Protein AF-A0A7J0GPC9-F1 (afdb_monomer)

Organism: NCBI:txid165716

InterPro domains:
  IPR029063 S-adenosyl-L-methionine-dependent methyltransferase superfamily [G3DSA:3.40.50.150] (156-214)
  IPR029063 S-adenosyl-L-methionine-dependent methyltransferase superfamily [SSF53335] (124-211)
  IPR052663 Release factor glutamine methyltransferase, cyanobacteria-type [PTHR47441] (25-215)

Solvent-accessible surface area (backbone atoms only — not comparable to full-atom values): 13791 Å² total; per-residue (Å²): 140,89,85,87,81,86,82,87,76,93,72,86,83,74,85,82,81,81,80,85,80,92,82,78,88,78,86,72,85,70,76,76,76,75,87,65,76,82,71,78,28,40,66,75,40,67,59,81,31,77,45,45,48,63,58,52,50,53,50,50,51,50,52,52,51,56,51,56,70,52,56,60,60,37,39,78,70,73,68,40,61,49,55,70,53,47,55,50,52,51,51,50,53,50,47,33,31,30,73,70,48,65,64,60,71,61,47,81,77,52,98,64,95,56,96,76,46,72,46,46,17,29,52,50,73,70,54,53,54,52,43,49,41,40,36,65,78,61,62,40,60,62,39,53,60,45,15,35,44,80,52,92,97,42,80,37,67,35,42,93,95,38,58,79,82,53,81,77,62,53,55,57,42,52,54,52,44,51,40,42,72,52,96,38,51,68,61,36,80,50,92,84,83,64,88,81,45,65,53,34,59,61,54,53,50,42,45,64,68,49,33,97,79,47,84,78,84,73,87,129

Radius of gyration: 25.46 Å; Cα contacts (8 Å, |Δi|>4): 204; chains: 1; bounding box: 81×65×57 Å

Nearest PDB structures (foldseek):
  1nv8-assembly2_B  TM=7.577E-01  e=5.941E-04  Thermotoga maritima
  1vq1-assembly1_A  TM=7.534E-01  e=8.371E-04  Thermotoga maritima MSB8
  1vq1-assembly2_B  TM=7.421E-01  e=1.179E-03  Thermotoga maritima MSB8
  1nv9-assembly1_A  TM=6.958E-01  e=5.839E-03  Thermotoga maritima
  3tou-assembly1_B  TM=3.124E-01  e=8.756E+00  Ralstonia solanacearum

Secondary structure (DSSP, 8-state):
-----PPPPP-PPPP--------------------PPPPPPGGGS---EEEEHHHHHHHHHHHHHHHHHTTTHHHHHHS---HHHHHHHHHHHHHHHBS--HHHHHHTT-----TT-EEEESS-HHHHHHHHHHHHTS---HHHHHTEEEETTEEEE--TTSPPP-GGGHHHHHHHHHHHHTT-GGGGGS----TT-TTSHHHHHHHHHH-TT-------

Foldseek 3Di:
DDDDDDDDDDDDDDDDDDDDDDDDDDPPPPPPPDPDDQDDFLLPFDLPDKDAPVVVVVLLVVLLVLLVVCACVQCVPPNGDHSVVSNVLSVVLVVSQFPDCVVVVVPVPDDDDRGGDMTGTSDDSVLSVVLSCCVRVVVDDSCQSRQWDDEDPDIFGAHPPFDRDDNVCLVVLVVLLCCCPPPNVVVLQDADDDDSCRSVRCVVSNDVSSDDNHDPDDDD

pLDDT: mean 79.13, std 23.99, range [25.55, 98.06]

Structure (mmCIF, N/CA/C/O backbone):
data_AF-A0A7J0GPC9-F1
#
_entry.id   AF-A0A7J0GPC9-F1
#
loop_
_atom_site.group_PDB
_atom_site.id
_atom_site.type_symbol
_atom_site.label_atom_id
_atom_site.label_alt_id
_atom_site.label_comp_id
_atom_site.label_asym_id
_atom_site.label_entity_id
_atom_site.label_seq_id
_atom_site.pdbx_PDB_ins_code
_atom_site.Cartn_x
_atom_site.Cartn_y
_atom_site.Cartn_z
_atom_site.occupancy
_atom_site.B_iso_or_equiv
_atom_site.auth_seq_id
_atom_site.auth_comp_id
_atom_site.auth_asym_id
_atom_site.auth_atom_id
_atom_site.pdbx_PDB_model_num
ATOM 1 N N . MET A 1 1 ? 54.916 3.510 -32.066 1.00 35.09 1 MET A N 1
ATOM 2 C CA . MET A 1 1 ? 54.815 2.167 -31.456 1.00 35.09 1 MET A CA 1
ATOM 3 C C . MET A 1 1 ? 53.336 1.809 -31.402 1.00 35.09 1 MET A C 1
ATOM 5 O O . MET A 1 1 ? 52.603 2.404 -30.628 1.00 35.09 1 MET A O 1
ATOM 9 N N . ARG A 1 2 ? 52.880 0.980 -32.348 1.00 26.73 2 ARG A N 1
ATOM 10 C CA . ARG A 1 2 ? 51.503 0.473 -32.449 1.00 26.73 2 ARG A CA 1
ATOM 11 C C . ARG A 1 2 ? 51.415 -0.806 -31.620 1.00 26.73 2 ARG A C 1
ATOM 13 O O . ARG A 1 2 ? 52.245 -1.683 -31.830 1.00 26.73 2 ARG A O 1
ATOM 20 N N . LEU A 1 3 ? 50.409 -0.933 -30.764 1.00 29.17 3 LEU A N 1
ATOM 21 C CA . LEU A 1 3 ? 49.995 -2.221 -30.211 1.00 29.17 3 LEU A CA 1
ATOM 22 C C . LEU A 1 3 ? 48.493 -2.358 -30.450 1.00 29.17 3 LEU A C 1
ATOM 24 O O . LEU A 1 3 ? 47.692 -1.616 -29.890 1.00 29.17 3 LEU A O 1
ATOM 28 N N . GLY A 1 4 ? 48.152 -3.241 -31.388 1.00 25.55 4 GLY A N 1
ATOM 29 C CA . GLY A 1 4 ? 46.787 -3.641 -31.691 1.00 25.55 4 GLY A CA 1
ATOM 30 C C . GLY A 1 4 ? 46.363 -4.800 -30.797 1.00 25.55 4 GLY A C 1
ATOM 31 O O . GLY A 1 4 ? 47.158 -5.700 -30.534 1.00 25.55 4 GLY A O 1
ATOM 32 N N . PHE A 1 5 ? 45.103 -4.781 -30.375 1.00 27.50 5 PHE A N 1
ATOM 33 C CA . PHE A 1 5 ? 44.428 -5.919 -29.758 1.00 27.50 5 PHE A CA 1
ATOM 34 C C . PHE A 1 5 ? 43.341 -6.452 -30.710 1.00 27.50 5 PHE A C 1
ATOM 36 O O . PHE A 1 5 ? 42.746 -5.664 -31.452 1.00 27.50 5 PHE A O 1
ATOM 43 N N . PRO A 1 6 ? 43.118 -7.779 -30.754 1.00 29.97 6 PRO A N 1
ATOM 44 C CA . PRO A 1 6 ? 42.284 -8.426 -31.762 1.00 29.97 6 PRO A CA 1
ATOM 45 C C . PRO A 1 6 ? 40.785 -8.306 -31.452 1.00 29.97 6 PRO A C 1
ATOM 47 O O . PRO A 1 6 ? 40.370 -8.262 -30.296 1.00 29.97 6 PRO A O 1
ATOM 50 N N . ARG A 1 7 ? 39.966 -8.299 -32.512 1.00 31.12 7 ARG A N 1
ATOM 51 C CA . ARG A 1 7 ? 38.501 -8.435 -32.448 1.00 31.12 7 ARG A CA 1
ATOM 52 C C . ARG A 1 7 ? 38.121 -9.893 -32.135 1.00 31.12 7 ARG A C 1
ATOM 54 O O . ARG A 1 7 ? 38.736 -10.781 -32.726 1.00 31.12 7 ARG A O 1
ATOM 61 N N . PRO A 1 8 ? 37.098 -10.170 -31.311 1.00 30.92 8 PRO A N 1
ATOM 62 C CA . PRO A 1 8 ? 36.577 -11.523 -31.171 1.00 30.92 8 PRO A CA 1
ATOM 63 C C . PRO A 1 8 ? 35.672 -11.885 -32.359 1.00 30.92 8 PRO A C 1
ATOM 65 O O . PRO A 1 8 ? 34.838 -11.091 -32.797 1.00 30.92 8 PRO A O 1
ATOM 68 N N . SER A 1 9 ? 35.864 -13.090 -32.897 1.00 30.81 9 SER A N 1
ATOM 69 C CA . SER A 1 9 ? 35.038 -13.692 -33.945 1.00 30.81 9 SER A CA 1
ATOM 70 C C . SER A 1 9 ? 33.791 -14.352 -33.356 1.00 30.81 9 SER A C 1
ATOM 72 O O . SER A 1 9 ? 33.875 -15.046 -32.343 1.00 30.81 9 SER A O 1
ATOM 74 N N . LEU A 1 10 ? 32.659 -14.190 -34.043 1.00 33.62 10 LEU A N 1
ATOM 75 C CA . LEU A 1 10 ? 31.421 -14.935 -33.814 1.00 33.62 10 LEU A CA 1
ATOM 76 C C . LEU A 1 10 ? 31.702 -16.441 -33.896 1.00 33.62 10 LEU A C 1
ATOM 78 O O . LEU A 1 10 ? 32.159 -16.928 -34.929 1.00 33.62 10 LEU A O 1
ATOM 82 N N . SER A 1 11 ? 31.431 -17.167 -32.812 1.00 30.75 11 SER A N 1
ATOM 83 C CA . SER A 1 11 ? 31.401 -18.628 -32.815 1.00 30.75 11 SER A CA 1
ATOM 84 C C . SER A 1 11 ? 29.974 -19.104 -32.572 1.00 30.75 11 SER A C 1
ATOM 86 O O . SER A 1 11 ? 29.266 -18.629 -31.686 1.00 30.75 11 SER A O 1
ATOM 88 N N . THR A 1 12 ? 29.553 -20.002 -33.451 1.00 31.47 12 THR A N 1
ATOM 89 C CA . THR A 1 12 ? 28.267 -20.686 -33.494 1.00 31.47 12 THR A CA 1
ATOM 90 C C . THR A 1 12 ? 28.023 -21.453 -32.194 1.00 31.47 12 THR A C 1
ATOM 92 O O . THR A 1 12 ? 28.816 -22.317 -31.826 1.00 31.47 12 THR A O 1
ATOM 95 N N . PHE A 1 13 ? 26.916 -21.160 -31.509 1.00 31.48 13 PHE A N 1
ATOM 96 C CA . PHE A 1 13 ? 26.438 -21.963 -30.384 1.00 31.48 13 PHE A CA 1
ATOM 97 C C . PHE A 1 13 ? 25.989 -23.344 -30.886 1.00 31.48 13 PHE A C 1
ATOM 99 O O . PHE A 1 13 ? 25.040 -23.451 -31.663 1.00 31.48 13 PHE A O 1
ATOM 106 N N . SER A 1 14 ? 26.654 -24.404 -30.425 1.00 29.11 14 SER A N 1
ATOM 107 C CA . SER A 1 14 ? 26.132 -25.773 -30.501 1.00 29.11 14 SER A CA 1
ATOM 108 C C . SER A 1 14 ? 25.120 -26.002 -29.369 1.00 29.11 14 SER A C 1
ATOM 110 O O . SER A 1 14 ? 25.388 -25.590 -28.238 1.00 29.11 14 SER A O 1
ATOM 112 N N . PRO A 1 15 ? 23.984 -26.680 -29.611 1.00 30.38 15 PRO A N 1
ATOM 113 C CA . PRO A 1 15 ? 23.023 -26.975 -28.558 1.00 30.38 15 PRO A CA 1
ATOM 114 C C . PRO A 1 15 ? 23.571 -28.064 -27.626 1.00 30.38 15 PRO A C 1
ATOM 116 O O . PRO A 1 15 ? 23.941 -29.155 -28.063 1.00 30.38 15 PRO A O 1
ATOM 119 N N . ILE A 1 16 ? 23.617 -27.768 -26.326 1.00 34.56 16 ILE A N 1
ATOM 120 C CA . ILE A 1 16 ? 23.928 -28.747 -25.280 1.00 34.56 16 ILE A CA 1
ATOM 121 C C . ILE A 1 16 ? 22.699 -29.645 -25.099 1.00 34.56 16 ILE A C 1
ATOM 123 O O . ILE A 1 16 ? 21.651 -29.212 -24.623 1.00 34.56 16 ILE A O 1
ATOM 127 N N . LEU A 1 17 ? 22.838 -30.907 -25.500 1.00 25.89 17 LEU A N 1
ATOM 128 C CA . LEU A 1 17 ? 21.848 -31.960 -25.311 1.00 25.89 17 LEU A CA 1
ATOM 129 C C . LEU A 1 17 ? 21.883 -32.417 -23.839 1.00 25.89 17 LEU A C 1
ATOM 131 O O . LEU A 1 17 ? 22.798 -33.132 -23.430 1.00 25.89 17 LEU A O 1
ATOM 135 N N . PHE A 1 18 ? 20.906 -32.012 -23.026 1.00 31.44 18 PHE A N 1
ATOM 136 C CA . PHE A 1 18 ? 20.767 -32.524 -21.659 1.00 31.44 18 PHE A CA 1
ATOM 137 C C . PHE A 1 18 ? 20.294 -33.986 -21.689 1.00 31.44 18 PHE A C 1
ATOM 139 O O . PHE A 1 18 ? 19.146 -34.279 -22.017 1.00 31.44 18 PHE A O 1
ATOM 146 N N . HIS A 1 19 ? 21.184 -34.913 -21.332 1.00 29.38 19 HIS A N 1
ATOM 147 C CA . HIS A 1 19 ? 20.818 -36.287 -20.989 1.00 29.38 19 HIS A CA 1
ATOM 148 C C . HIS A 1 19 ? 20.171 -36.307 -19.597 1.00 29.38 19 HIS A C 1
ATOM 150 O O . HIS A 1 19 ? 20.823 -36.013 -18.594 1.00 29.38 19 HIS A O 1
ATOM 156 N N . ALA A 1 20 ? 18.886 -36.658 -19.533 1.00 33.72 20 ALA A N 1
ATOM 157 C CA . ALA A 1 20 ? 18.182 -36.911 -18.282 1.00 33.72 20 ALA A CA 1
ATOM 158 C C . ALA A 1 20 ? 18.663 -38.239 -17.674 1.00 33.72 20 ALA A C 1
ATOM 160 O O . ALA A 1 20 ? 18.574 -39.289 -18.307 1.00 33.72 20 ALA A O 1
ATOM 161 N N . ASN A 1 21 ? 19.173 -38.191 -16.444 1.00 33.34 21 ASN A N 1
ATOM 162 C CA . ASN A 1 21 ? 19.591 -39.368 -15.687 1.00 33.34 21 ASN A CA 1
ATOM 163 C C . ASN A 1 21 ? 18.445 -39.768 -14.730 1.00 33.34 21 ASN A C 1
ATOM 165 O O . ASN A 1 21 ? 18.102 -38.967 -13.855 1.00 33.34 21 ASN A O 1
ATOM 169 N N . PRO A 1 22 ? 17.804 -40.944 -14.875 1.00 38.62 22 PRO A N 1
ATOM 170 C CA . PRO A 1 22 ? 16.660 -41.314 -14.054 1.00 38.62 22 PRO A CA 1
ATOM 171 C C . PRO A 1 22 ? 17.144 -42.034 -12.793 1.00 38.62 22 PRO A C 1
ATOM 173 O O . PRO A 1 22 ? 17.547 -43.192 -12.842 1.00 38.62 22 PRO A O 1
ATOM 176 N N . GLY A 1 23 ? 17.094 -41.366 -11.639 1.00 38.56 23 GLY A N 1
ATOM 177 C CA . GLY A 1 23 ? 17.308 -42.067 -10.372 1.00 38.56 23 GLY A CA 1
ATOM 178 C C . GLY A 1 23 ? 17.661 -41.190 -9.181 1.00 38.56 23 GLY A C 1
ATOM 179 O O . GLY A 1 23 ? 18.821 -41.146 -8.785 1.00 38.56 23 GLY A O 1
ATOM 180 N N . ARG A 1 24 ? 16.653 -40.563 -8.562 1.00 35.50 24 ARG A N 1
ATOM 181 C CA . ARG A 1 24 ? 16.557 -40.392 -7.097 1.00 35.50 24 ARG A CA 1
ATOM 182 C C . ARG A 1 24 ? 15.193 -39.801 -6.715 1.00 35.50 24 ARG A C 1
ATOM 184 O O . ARG A 1 24 ? 14.841 -38.744 -7.234 1.00 35.50 24 ARG A O 1
ATOM 191 N N . PRO A 1 25 ? 14.431 -40.427 -5.802 1.00 38.88 25 PRO A N 1
ATOM 192 C CA . PRO A 1 25 ? 13.222 -39.826 -5.268 1.00 38.88 25 PRO A CA 1
ATOM 193 C C . PRO A 1 25 ? 13.617 -38.856 -4.150 1.00 38.88 25 PRO A C 1
ATOM 195 O O . PRO A 1 25 ? 13.901 -39.269 -3.030 1.00 38.88 25 PRO A O 1
ATOM 198 N N . ASN A 1 26 ? 13.645 -37.557 -4.447 1.00 39.59 26 ASN A N 1
ATOM 199 C CA . ASN A 1 26 ? 13.633 -36.544 -3.398 1.00 39.59 26 ASN A CA 1
ATOM 200 C C . ASN A 1 26 ? 12.173 -36.280 -3.032 1.00 39.59 26 ASN A C 1
ATOM 202 O O . ASN A 1 26 ? 11.480 -35.507 -3.690 1.00 39.59 26 ASN A O 1
ATOM 206 N N . THR A 1 27 ? 11.701 -36.934 -1.974 1.00 36.06 27 THR A N 1
ATOM 207 C CA . THR A 1 27 ? 10.492 -36.531 -1.255 1.00 36.06 27 THR A CA 1
ATOM 208 C C . THR A 1 27 ? 10.756 -35.186 -0.584 1.00 36.06 27 THR A C 1
ATOM 210 O O . THR A 1 27 ? 11.124 -35.118 0.587 1.00 36.06 27 THR A O 1
ATOM 213 N N . CYS A 1 28 ? 10.608 -34.105 -1.345 1.00 31.06 28 CYS A N 1
ATOM 214 C CA . CYS A 1 28 ? 10.442 -32.778 -0.785 1.00 31.06 28 CYS A CA 1
ATOM 215 C C . CYS A 1 28 ? 8.963 -32.649 -0.420 1.00 31.06 28 CYS A C 1
ATOM 217 O O . CYS A 1 28 ? 8.104 -32.577 -1.295 1.00 31.06 28 CYS A O 1
ATOM 219 N N . SER A 1 29 ? 8.662 -32.694 0.878 1.00 43.41 29 SER A N 1
ATOM 220 C CA . SER A 1 29 ? 7.343 -32.344 1.402 1.00 43.41 29 SER A CA 1
ATOM 221 C C . SER A 1 29 ? 7.186 -30.827 1.304 1.00 43.41 29 SER A C 1
ATOM 223 O O . SER A 1 29 ? 7.312 -30.094 2.284 1.00 43.41 29 SER A O 1
ATOM 225 N N . SER A 1 30 ? 6.985 -30.336 0.084 1.00 43.75 30 SER A N 1
ATOM 226 C CA . SER A 1 30 ? 6.523 -28.984 -0.170 1.00 43.75 30 SER A CA 1
ATOM 227 C C . SER A 1 30 ? 5.048 -28.946 0.207 1.00 43.75 30 SER A C 1
ATOM 229 O O . SER A 1 30 ? 4.161 -29.256 -0.586 1.00 43.75 30 SER A O 1
ATOM 231 N N . LYS A 1 31 ? 4.767 -28.550 1.452 1.00 35.53 31 LYS A N 1
ATOM 232 C CA . LYS A 1 31 ? 3.487 -27.908 1.745 1.00 35.53 31 LYS A CA 1
ATOM 233 C C . LYS A 1 31 ? 3.414 -26.690 0.828 1.00 35.53 31 LYS A C 1
ATOM 235 O O . LYS A 1 31 ? 4.056 -25.680 1.091 1.00 35.53 31 LYS A O 1
ATOM 240 N N . CYS A 1 32 ? 2.719 -26.861 -0.291 1.00 29.61 32 CYS A N 1
ATOM 241 C CA . CYS A 1 32 ? 2.362 -25.815 -1.230 1.00 29.61 32 CYS A CA 1
ATOM 242 C C . CYS A 1 32 ? 1.729 -24.684 -0.415 1.00 29.61 32 CYS A C 1
ATOM 244 O O . CYS A 1 32 ? 0.649 -24.851 0.158 1.00 29.61 32 CYS A O 1
ATOM 246 N N . LEU A 1 33 ? 2.471 -23.588 -0.249 1.00 43.28 33 LEU A N 1
ATOM 247 C CA . LEU A 1 33 ? 1.971 -22.397 0.412 1.00 43.28 33 LEU A CA 1
ATOM 248 C C . LEU A 1 33 ? 0.901 -21.819 -0.510 1.00 43.28 33 LEU A C 1
ATOM 250 O O . LEU A 1 33 ? 1.203 -21.323 -1.587 1.00 43.28 33 LEU A O 1
ATOM 254 N N . ILE A 1 34 ? -0.341 -22.049 -0.090 1.00 44.19 34 ILE A N 1
ATOM 255 C CA . ILE A 1 34 ? -1.600 -21.401 -0.455 1.00 44.19 34 ILE A CA 1
ATOM 256 C C . ILE A 1 34 ? -1.408 -20.334 -1.538 1.00 44.19 34 ILE A C 1
ATOM 258 O O . ILE A 1 34 ? -1.012 -19.210 -1.251 1.00 44.19 34 ILE A O 1
ATOM 262 N N . GLN A 1 35 ? -1.743 -20.687 -2.778 1.00 48.28 35 GLN A N 1
ATOM 263 C CA . GLN A 1 35 ? -1.937 -19.726 -3.856 1.00 48.28 35 GLN A CA 1
ATOM 264 C C . GLN A 1 35 ? -3.246 -18.976 -3.570 1.00 48.28 35 GLN A C 1
ATOM 266 O O . GLN A 1 35 ? -4.304 -19.279 -4.124 1.00 48.28 35 GLN A O 1
ATOM 271 N N . SER A 1 36 ? -3.213 -18.065 -2.597 1.00 58.22 36 SER A N 1
ATOM 272 C CA . SER A 1 36 ? -4.293 -17.112 -2.389 1.00 58.22 36 SER A CA 1
ATOM 273 C C . SER A 1 36 ? -4.273 -16.150 -3.563 1.00 58.22 36 SER A C 1
ATOM 275 O O . SER A 1 36 ? -3.223 -15.632 -3.928 1.00 58.22 36 SER A O 1
ATOM 277 N N . LYS A 1 37 ? -5.438 -15.927 -4.174 1.00 59.75 37 LYS A N 1
ATOM 278 C CA . LYS A 1 37 ? -5.624 -14.840 -5.137 1.00 59.75 37 LYS A CA 1
ATOM 279 C C . LYS A 1 37 ? -5.039 -13.548 -4.536 1.00 59.75 37 LYS A C 1
ATOM 281 O O . LYS A 1 37 ? -5.329 -13.304 -3.361 1.00 59.75 37 LYS A O 1
ATOM 286 N N . PRO A 1 38 ? -4.279 -12.744 -5.305 1.00 64.69 38 PRO A N 1
ATOM 287 C CA . PRO A 1 38 ? -3.681 -11.523 -4.785 1.00 64.69 38 PRO A CA 1
ATOM 288 C C . PRO A 1 38 ? -4.757 -10.652 -4.146 1.00 64.69 38 PRO A C 1
ATOM 290 O O . PRO A 1 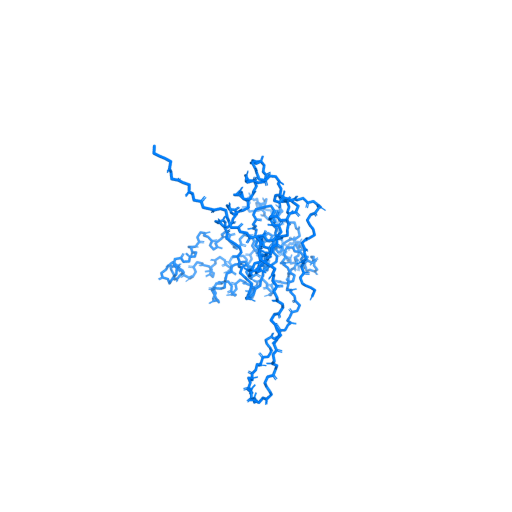38 ? -5.841 -10.451 -4.715 1.00 64.69 38 PRO A O 1
ATOM 293 N N . GLN A 1 39 ? -4.486 -10.198 -2.927 1.00 78.88 39 GLN A N 1
ATOM 294 C CA . GLN A 1 39 ? -5.444 -9.414 -2.161 1.00 78.88 39 GLN A CA 1
ATOM 295 C C . GLN A 1 39 ? -5.661 -8.058 -2.843 1.00 78.88 39 GLN A C 1
ATOM 297 O O . GLN A 1 39 ? -4.711 -7.362 -3.185 1.00 78.88 39 GLN A O 1
ATOM 302 N N . THR A 1 40 ? -6.921 -7.652 -3.026 1.00 89.81 40 THR A N 1
ATOM 303 C CA . THR A 1 40 ? -7.224 -6.320 -3.565 1.00 89.81 40 THR A CA 1
ATOM 304 C C . THR A 1 40 ? -6.788 -5.237 -2.563 1.00 89.81 40 THR A C 1
ATOM 306 O O . THR A 1 40 ? -7.251 -5.273 -1.408 1.00 89.81 40 THR A O 1
ATOM 309 N N . PRO A 1 41 ? -5.945 -4.269 -2.984 1.00 94.00 41 PRO A N 1
ATOM 310 C CA . PRO A 1 41 ? -5.535 -3.146 -2.145 1.00 94.00 41 PRO A CA 1
ATOM 311 C C . PRO A 1 41 ? -6.735 -2.414 -1.545 1.00 94.00 41 PRO A C 1
ATOM 313 O O . PRO A 1 41 ? -7.773 -2.300 -2.199 1.00 94.00 41 PRO A O 1
ATOM 316 N N . LEU A 1 42 ? -6.607 -1.920 -0.312 1.00 94.56 42 LEU A N 1
ATOM 317 C CA . LEU A 1 42 ? -7.713 -1.316 0.441 1.00 94.56 42 LEU A CA 1
ATOM 318 C C . LEU A 1 42 ? -8.418 -0.198 -0.342 1.00 94.56 42 LEU A C 1
ATOM 320 O O . LEU A 1 42 ? -9.640 -0.236 -0.481 1.00 94.56 42 LEU A O 1
ATOM 324 N N . PHE A 1 43 ? -7.651 0.719 -0.935 1.00 93.25 43 PHE A N 1
ATOM 325 C CA . PHE A 1 43 ? -8.178 1.857 -1.692 1.00 93.25 43 PHE A CA 1
ATOM 326 C C . PHE A 1 43 ? -8.968 1.460 -2.959 1.00 93.25 43 PHE A C 1
ATOM 328 O O . PHE A 1 43 ? -9.784 2.240 -3.451 1.00 93.25 43 PHE A O 1
ATOM 335 N N . LEU A 1 44 ? -8.769 0.240 -3.480 1.00 93.75 44 LEU A N 1
ATOM 336 C CA . LEU A 1 44 ? -9.478 -0.295 -4.652 1.00 93.75 44 LEU A CA 1
ATOM 337 C C . LEU A 1 44 ? -10.705 -1.137 -4.295 1.00 93.75 44 LEU A C 1
ATOM 339 O O . LEU A 1 44 ? -11.450 -1.541 -5.192 1.00 93.75 44 LEU A O 1
ATOM 343 N N . ARG A 1 45 ? -10.940 -1.430 -3.012 1.00 94.06 45 ARG A N 1
ATOM 344 C CA . ARG A 1 45 ? -12.128 -2.186 -2.602 1.00 94.06 45 ARG A CA 1
ATOM 345 C C . ARG A 1 45 ? -13.389 -1.330 -2.791 1.00 94.06 45 ARG A C 1
ATOM 347 O O . ARG A 1 45 ? -13.337 -0.103 -2.632 1.00 94.06 45 ARG A O 1
ATOM 354 N N . PRO A 1 46 ? -14.530 -1.944 -3.149 1.00 94.19 46 PRO A N 1
ATOM 355 C CA . PRO A 1 46 ? -15.785 -1.215 -3.264 1.00 94.19 46 PRO A CA 1
ATOM 356 C C . PRO A 1 46 ? -16.234 -0.707 -1.879 1.00 94.19 46 PRO A C 1
ATOM 358 O O . PRO A 1 46 ? -16.069 -1.421 -0.890 1.00 94.19 46 PRO A O 1
ATOM 361 N N . PRO A 1 47 ? -16.806 0.505 -1.780 1.00 94.44 47 PRO A N 1
ATOM 362 C CA . PRO A 1 47 ? -17.283 1.067 -0.519 1.00 94.44 47 PRO A CA 1
ATOM 363 C C . PRO A 1 47 ? -18.629 0.441 -0.116 1.00 94.44 47 PRO A C 1
ATOM 365 O O . PRO A 1 47 ? -19.690 1.031 -0.297 1.00 94.44 47 PRO A O 1
ATOM 368 N N . THR A 1 48 ? -18.600 -0.802 0.365 1.00 96.12 48 THR A N 1
ATOM 369 C CA . THR A 1 48 ? -19.803 -1.596 0.684 1.00 96.12 48 THR A CA 1
ATOM 370 C C . THR A 1 48 ? -20.264 -1.483 2.131 1.00 96.12 48 THR A C 1
ATOM 372 O O . THR A 1 48 ? -21.303 -2.041 2.481 1.00 96.12 48 THR A O 1
ATOM 375 N N . HIS A 1 49 ? -19.504 -0.796 2.980 1.00 95.81 49 HIS A N 1
ATOM 376 C CA . HIS A 1 49 ? -19.772 -0.688 4.409 1.00 95.81 49 HIS A CA 1
ATOM 377 C C . HIS A 1 49 ? -20.106 0.752 4.781 1.00 95.81 49 HIS A C 1
ATOM 379 O O . HIS A 1 49 ? -19.703 1.693 4.102 1.00 95.81 49 HIS A O 1
ATOM 385 N N . SER A 1 50 ? -20.814 0.932 5.889 1.00 94.31 50 SER A N 1
ATOM 386 C CA . SER A 1 50 ? -21.170 2.247 6.413 1.00 94.31 50 SER A CA 1
ATOM 387 C C . SER A 1 50 ? -20.897 2.306 7.909 1.00 94.31 50 SER A C 1
ATOM 389 O O . SER A 1 50 ? -21.170 1.336 8.617 1.00 94.31 50 SER A O 1
ATOM 391 N N . VAL A 1 51 ? -20.402 3.437 8.400 1.00 94.25 51 VAL A N 1
ATOM 392 C CA . VAL A 1 51 ? -20.109 3.658 9.823 1.00 94.25 51 VAL A CA 1
ATOM 393 C C . VAL A 1 51 ? -20.571 5.045 10.251 1.00 94.25 51 VAL A C 1
ATOM 395 O O . VAL A 1 51 ? -20.580 5.971 9.440 1.00 94.25 51 VAL A O 1
ATOM 398 N N . THR A 1 52 ? -20.938 5.207 11.521 1.00 92.88 52 THR A N 1
ATOM 399 C CA . THR A 1 52 ? -21.178 6.541 12.080 1.00 92.88 52 THR A CA 1
ATOM 400 C C . THR A 1 52 ? -19.853 7.274 12.284 1.00 92.88 52 THR A C 1
ATOM 402 O O . THR A 1 52 ? -18.824 6.658 12.581 1.00 92.88 52 THR A O 1
ATOM 405 N N . LEU A 1 53 ? -19.860 8.600 12.163 1.00 89.62 53 LEU A N 1
ATOM 406 C CA . LEU A 1 53 ? -18.673 9.411 12.424 1.00 89.62 53 LEU A CA 1
ATOM 407 C C . LEU A 1 53 ? -18.191 9.256 13.878 1.00 89.62 53 LEU A C 1
ATOM 409 O O . LEU A 1 53 ? -16.997 9.094 14.117 1.00 89.62 53 LEU A O 1
ATOM 413 N N . SER A 1 54 ? -19.118 9.174 14.838 1.00 89.69 54 SER A N 1
ATOM 414 C CA . SER A 1 54 ? -18.802 8.896 16.246 1.00 89.69 54 SER A CA 1
ATOM 415 C C . SER A 1 54 ? -18.002 7.601 16.423 1.00 89.69 54 SER A C 1
ATOM 417 O O . SER A 1 54 ? -16.973 7.593 17.102 1.00 89.69 54 SER A O 1
ATOM 419 N N . ASP A 1 55 ? -18.419 6.504 15.787 1.00 93.19 55 ASP A N 1
ATOM 420 C CA . ASP A 1 55 ? -17.720 5.222 15.916 1.00 93.19 55 ASP A CA 1
ATOM 421 C C . ASP A 1 55 ? -16.371 5.220 15.194 1.00 93.19 55 ASP A C 1
ATOM 423 O O . ASP A 1 55 ? -15.395 4.673 15.714 1.00 93.19 55 ASP A O 1
ATOM 427 N N . LEU A 1 56 ? -16.272 5.904 14.051 1.00 92.88 56 LEU A N 1
ATOM 428 C CA . LEU A 1 56 ? -15.005 6.082 13.346 1.00 92.88 56 LEU A CA 1
ATOM 429 C C . LEU A 1 56 ? -14.000 6.903 14.172 1.00 92.88 56 LEU A C 1
ATOM 431 O O . LEU A 1 56 ? -12.826 6.541 14.243 1.00 92.88 56 LEU A O 1
ATOM 435 N N . LEU A 1 57 ? -14.450 7.961 14.854 1.00 91.75 57 LEU A N 1
ATOM 436 C CA . LEU A 1 57 ? -13.615 8.764 15.755 1.00 91.75 57 LEU A CA 1
ATOM 437 C C . LEU A 1 57 ? -13.181 7.971 16.993 1.00 91.75 57 LEU A C 1
ATOM 439 O O . LEU A 1 57 ? -12.022 8.061 17.405 1.00 91.75 57 LEU A O 1
ATOM 443 N N . LYS A 1 58 ? -14.068 7.151 17.574 1.00 94.94 58 LYS A N 1
ATOM 444 C CA . LYS A 1 58 ? -13.701 6.228 18.665 1.00 94.94 58 LYS A CA 1
ATOM 445 C C . LYS A 1 58 ? -12.610 5.259 18.217 1.00 94.94 58 LYS A C 1
ATOM 447 O O . LYS A 1 58 ? -11.620 5.092 18.930 1.00 94.94 58 LYS A O 1
ATOM 452 N N . TRP A 1 59 ? -12.761 4.663 17.034 1.00 96.56 59 TRP A N 1
ATOM 453 C CA . TRP A 1 59 ? -11.748 3.782 16.457 1.00 96.56 59 TRP A CA 1
ATOM 454 C C . TRP A 1 59 ? -10.431 4.525 16.195 1.00 96.56 59 TRP A C 1
ATOM 456 O O . TRP A 1 59 ? -9.375 4.035 16.591 1.00 96.56 59 TRP A O 1
ATOM 466 N N . GLN A 1 60 ? -10.468 5.735 15.628 1.00 95.25 60 GLN A N 1
ATOM 467 C CA . GLN A 1 60 ? -9.264 6.532 15.372 1.00 95.25 60 GLN A CA 1
ATOM 468 C C . GLN A 1 60 ? -8.517 6.855 16.674 1.00 95.25 60 GLN A C 1
ATOM 470 O O . GLN A 1 60 ? -7.290 6.753 16.729 1.00 95.25 60 GLN A O 1
ATOM 475 N N . ASN A 1 61 ? -9.238 7.231 17.733 1.00 95.81 61 ASN A N 1
ATOM 476 C CA . ASN A 1 61 ? -8.644 7.506 19.040 1.00 95.81 61 ASN A CA 1
ATOM 477 C C . ASN A 1 61 ? -8.010 6.251 19.645 1.00 95.81 61 ASN A C 1
ATOM 479 O O . ASN A 1 61 ? -6.864 6.307 20.086 1.00 95.81 61 ASN A O 1
ATOM 483 N N . TRP A 1 62 ? -8.703 5.109 19.590 1.00 97.88 62 TRP A N 1
ATOM 484 C CA . TRP A 1 62 ? -8.131 3.821 19.988 1.00 97.88 62 TRP A CA 1
ATOM 485 C C . TRP A 1 62 ? -6.842 3.506 19.212 1.00 97.88 62 TRP A C 1
ATOM 487 O O . TRP A 1 62 ? -5.830 3.150 19.815 1.00 97.88 62 TRP A O 1
ATOM 497 N N . ALA A 1 63 ? -6.846 3.699 17.892 1.00 97.50 63 ALA A N 1
ATOM 498 C CA . ALA A 1 63 ? -5.708 3.412 17.026 1.00 97.50 63 ALA A CA 1
ATOM 499 C C . ALA A 1 63 ? -4.495 4.308 17.338 1.00 97.50 63 ALA A C 1
ATOM 501 O O . ALA A 1 63 ? -3.363 3.814 17.375 1.00 97.50 63 ALA A O 1
ATOM 502 N N . LYS A 1 64 ? -4.724 5.596 17.636 1.00 96.19 64 LYS A N 1
ATOM 503 C CA . LYS A 1 64 ? -3.695 6.539 18.117 1.00 96.19 64 LYS A CA 1
ATOM 504 C C . LYS A 1 64 ? -3.116 6.110 19.464 1.00 96.19 64 LYS A C 1
ATOM 506 O O . LYS A 1 64 ? -1.898 6.127 19.643 1.00 96.19 64 LYS A O 1
ATOM 511 N N . THR A 1 65 ? -3.967 5.696 20.404 1.00 96.88 65 THR A N 1
ATOM 512 C CA . THR A 1 65 ? -3.518 5.184 21.706 1.00 96.88 65 THR A CA 1
ATOM 513 C C . THR A 1 65 ? -2.667 3.928 21.536 1.00 96.88 65 THR A C 1
ATOM 515 O O . THR A 1 65 ? -1.602 3.838 22.145 1.00 96.88 65 THR A O 1
ATOM 518 N N . LEU A 1 66 ? -3.078 2.997 20.669 1.00 96.56 66 LEU A N 1
ATOM 519 C CA . LEU A 1 66 ? -2.308 1.787 20.376 1.00 96.56 66 LEU A CA 1
ATOM 520 C C . LEU A 1 66 ? -0.941 2.125 19.764 1.00 96.56 66 LEU A C 1
ATOM 522 O O . LEU A 1 66 ? 0.072 1.624 20.242 1.00 96.56 66 LEU A O 1
ATOM 526 N N . ALA A 1 67 ? -0.883 3.022 18.777 1.00 95.06 67 ALA A N 1
ATOM 527 C CA . ALA A 1 67 ? 0.379 3.465 18.177 1.00 95.06 67 ALA A CA 1
ATOM 528 C C . ALA A 1 67 ? 1.320 4.119 19.202 1.00 95.06 67 ALA A C 1
ATOM 530 O O . ALA A 1 67 ? 2.515 3.833 19.236 1.00 95.06 67 ALA A O 1
ATOM 531 N N . SER A 1 68 ? 0.765 4.956 20.082 1.00 94.31 68 SER A N 1
ATOM 532 C CA . SER A 1 68 ? 1.523 5.622 21.144 1.00 94.31 68 SER A CA 1
ATOM 533 C C . SER A 1 68 ? 2.018 4.643 22.216 1.00 94.31 68 SER A C 1
ATOM 535 O O . SER A 1 68 ? 3.076 4.865 22.801 1.00 94.31 68 SER A O 1
ATOM 537 N N . SER A 1 69 ? 1.298 3.539 22.451 1.00 94.38 69 SER A N 1
ATOM 538 C CA . SER A 1 69 ? 1.666 2.526 23.452 1.00 94.38 69 SER A CA 1
ATOM 539 C C . SER A 1 69 ? 2.973 1.794 23.141 1.00 94.38 69 SER A C 1
ATOM 541 O O . SER A 1 69 ? 3.607 1.259 24.049 1.00 94.38 69 SER A O 1
ATOM 543 N N . VAL A 1 70 ? 3.407 1.796 21.877 1.00 89.56 70 VAL A N 1
ATOM 544 C CA . VAL A 1 70 ? 4.630 1.104 21.459 1.00 89.56 70 VAL A CA 1
ATOM 545 C C . VAL A 1 70 ? 5.900 1.862 21.854 1.00 89.56 70 VAL A C 1
ATOM 547 O O . VAL A 1 70 ? 6.961 1.247 21.952 1.00 89.56 70 VAL A O 1
ATOM 550 N N . GLY A 1 71 ? 5.817 3.172 22.106 1.00 86.94 71 GLY A N 1
ATOM 551 C CA . GLY A 1 71 ? 6.979 3.991 22.454 1.00 86.94 71 GLY A CA 1
ATOM 552 C C . GLY A 1 71 ? 8.106 3.877 21.420 1.00 86.94 71 GLY A C 1
ATOM 553 O O . GLY A 1 71 ? 7.865 3.960 20.217 1.00 86.94 71 GLY A O 1
ATOM 554 N N . SER A 1 72 ? 9.338 3.656 21.886 1.00 86.44 72 SER A N 1
ATOM 555 C CA . SER A 1 72 ? 10.533 3.503 21.043 1.00 86.44 72 SER A CA 1
ATOM 556 C C . SER A 1 72 ? 10.786 2.073 20.551 1.00 86.44 72 SER A C 1
ATOM 558 O O . SER A 1 72 ? 11.739 1.864 19.809 1.00 86.44 72 SER A O 1
ATOM 560 N N . ASN A 1 73 ? 9.934 1.087 20.873 1.00 89.25 73 ASN A N 1
ATOM 561 C CA . ASN A 1 73 ? 10.205 -0.331 20.575 1.00 89.25 73 ASN A CA 1
ATOM 562 C C . ASN A 1 73 ? 10.434 -0.631 19.078 1.00 89.25 73 ASN A C 1
ATOM 564 O O . ASN A 1 73 ? 11.054 -1.635 18.732 1.00 89.25 73 ASN A O 1
ATOM 568 N N . PHE A 1 74 ? 9.892 0.175 18.161 1.00 88.31 74 PHE A N 1
ATOM 569 C CA . PHE A 1 74 ? 10.210 0.063 16.733 1.00 88.31 74 PHE A CA 1
ATOM 570 C C . PHE A 1 74 ? 11.631 0.541 16.438 1.00 88.31 74 PHE 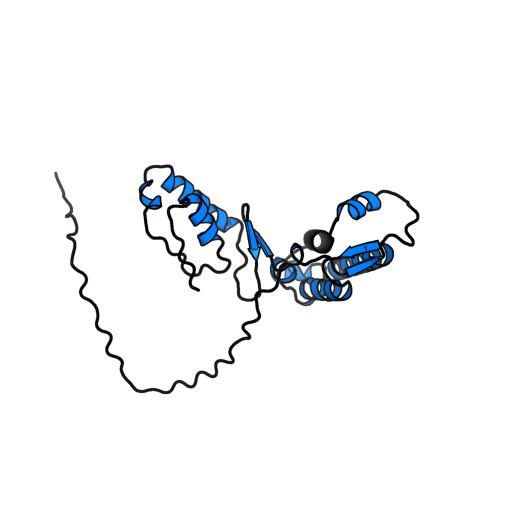A C 1
ATOM 572 O O . PHE A 1 74 ? 12.423 -0.226 15.899 1.00 88.31 74 PHE A O 1
ATOM 579 N N . ILE A 1 75 ? 11.964 1.758 16.862 1.00 89.50 75 ILE A N 1
ATOM 580 C CA . ILE A 1 75 ? 13.290 2.359 16.690 1.00 89.50 75 ILE A CA 1
ATOM 581 C C . ILE A 1 75 ? 14.373 1.462 17.303 1.00 89.50 75 ILE A C 1
ATOM 583 O O . ILE A 1 75 ? 15.346 1.129 16.632 1.00 89.50 75 ILE A O 1
ATOM 587 N N . ASP A 1 76 ? 14.164 1.014 18.541 1.00 91.44 76 ASP A N 1
ATOM 588 C CA . ASP A 1 76 ? 15.152 0.254 19.312 1.00 91.44 76 ASP A CA 1
ATOM 589 C C . ASP A 1 76 ? 15.425 -1.143 18.728 1.00 91.44 76 ASP A C 1
ATOM 591 O O . ASP A 1 76 ? 16.503 -1.701 18.932 1.00 91.44 76 ASP A O 1
ATOM 595 N N . ALA A 1 77 ? 14.459 -1.721 18.006 1.00 91.00 77 ALA A N 1
ATOM 596 C CA . ALA A 1 77 ? 14.576 -3.065 17.448 1.00 91.00 77 ALA A CA 1
ATOM 597 C C . ALA A 1 77 ? 15.226 -3.087 16.056 1.00 91.00 77 ALA A C 1
ATOM 599 O O . ALA A 1 77 ? 16.066 -3.946 15.788 1.00 91.00 77 ALA A O 1
ATOM 600 N N . ASP A 1 78 ? 14.818 -2.191 15.154 1.00 89.88 78 ASP A N 1
ATOM 601 C CA . ASP A 1 78 ? 15.211 -2.241 13.738 1.00 89.88 78 ASP A CA 1
ATOM 602 C C . ASP A 1 78 ? 15.316 -0.864 13.061 1.00 89.88 78 ASP A C 1
ATOM 604 O O . ASP A 1 78 ? 15.307 -0.787 11.833 1.00 89.88 78 ASP A O 1
ATOM 608 N N . ASN A 1 79 ? 15.444 0.225 13.831 1.00 90.19 79 ASN A N 1
ATOM 609 C CA . ASN A 1 79 ? 15.282 1.597 13.329 1.00 90.19 79 ASN A CA 1
ATOM 610 C C . ASN A 1 79 ? 13.936 1.789 12.606 1.00 90.19 79 ASN A C 1
ATOM 612 O O . ASN A 1 79 ? 13.847 2.496 11.601 1.00 90.19 79 ASN A O 1
ATOM 616 N N . GLY A 1 80 ? 12.896 1.116 13.102 1.00 89.31 80 GLY A N 1
ATOM 617 C CA . GLY A 1 80 ? 11.544 1.200 12.580 1.00 89.31 80 GLY A CA 1
ATOM 618 C C . GLY A 1 80 ? 10.886 2.570 12.801 1.00 89.31 80 GLY A C 1
ATOM 619 O O . GLY A 1 80 ? 11.525 3.525 13.245 1.00 89.31 80 GLY A O 1
ATOM 620 N N . PRO A 1 81 ? 9.583 2.687 12.497 1.00 92.44 81 PRO A N 1
ATOM 621 C CA . PRO A 1 81 ? 8.851 3.946 12.608 1.00 92.44 81 PRO A CA 1
ATOM 622 C C . PRO A 1 81 ? 8.834 4.507 14.035 1.00 92.44 81 PRO A C 1
ATOM 624 O O . PRO A 1 81 ? 8.656 3.775 15.009 1.00 92.44 81 PRO A O 1
ATOM 627 N N . ASP A 1 82 ? 8.920 5.828 14.146 1.00 93.31 82 ASP A N 1
ATOM 628 C CA . ASP A 1 82 ? 8.567 6.539 15.369 1.00 93.31 82 ASP A CA 1
ATOM 629 C C . ASP A 1 82 ? 7.044 6.772 15.455 1.00 93.31 82 ASP A C 1
ATOM 631 O O . ASP A 1 82 ? 6.279 6.484 14.528 1.00 93.31 82 ASP A O 1
ATOM 635 N N . THR A 1 83 ? 6.573 7.318 16.578 1.00 92.06 83 THR A N 1
ATOM 636 C CA . THR A 1 83 ? 5.146 7.627 16.770 1.00 92.06 83 THR A CA 1
ATOM 637 C C . THR A 1 83 ? 4.607 8.598 15.712 1.00 92.06 83 THR A C 1
ATOM 639 O O . THR A 1 83 ? 3.436 8.512 15.342 1.00 92.06 83 THR A O 1
ATOM 642 N N . ILE A 1 84 ? 5.441 9.512 15.202 1.00 92.38 84 ILE A N 1
ATOM 643 C CA . ILE A 1 84 ? 5.044 10.488 14.178 1.00 92.38 84 ILE A CA 1
ATOM 644 C C . ILE A 1 84 ? 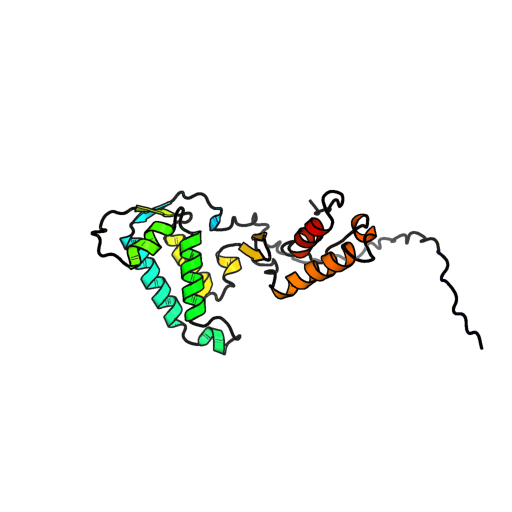4.727 9.761 12.867 1.00 92.38 84 ILE A C 1
ATOM 646 O O . ILE A 1 84 ? 3.672 9.994 12.271 1.00 92.38 84 ILE A O 1
ATOM 650 N N . LEU A 1 85 ? 5.600 8.846 12.443 1.00 93.56 85 LEU A N 1
ATOM 651 C CA . LEU A 1 85 ? 5.401 8.034 11.251 1.00 93.56 85 LEU A CA 1
ATOM 652 C C . LEU A 1 85 ? 4.191 7.106 11.400 1.00 93.56 85 LEU A C 1
ATOM 654 O O . LEU A 1 85 ? 3.381 7.034 10.479 1.00 93.56 85 LEU A O 1
ATOM 658 N N . LEU A 1 86 ? 4.003 6.477 12.564 1.00 95.44 86 LEU A N 1
ATOM 659 C CA . LEU A 1 86 ? 2.823 5.644 12.826 1.00 95.44 86 LEU A CA 1
ATOM 660 C C . LEU A 1 86 ? 1.515 6.445 12.748 1.00 95.44 86 LEU A C 1
ATOM 662 O O . LEU A 1 86 ? 0.537 5.978 12.173 1.00 95.44 86 LEU A O 1
ATOM 666 N N . HIS A 1 87 ? 1.470 7.671 13.275 1.00 94.50 87 HIS A N 1
ATOM 667 C CA . HIS A 1 87 ? 0.285 8.522 13.125 1.00 94.50 87 HIS A CA 1
ATOM 668 C C . HIS A 1 87 ? 0.022 8.914 11.667 1.00 94.50 87 HIS A C 1
ATOM 670 O O . HIS A 1 87 ? -1.137 9.010 11.261 1.00 94.50 87 HIS A O 1
ATOM 676 N N . ARG A 1 88 ? 1.074 9.110 10.867 1.00 94.31 88 ARG A N 1
ATOM 677 C CA . ARG A 1 88 ? 0.935 9.366 9.431 1.00 94.31 88 ARG A CA 1
ATOM 678 C C . ARG A 1 88 ? 0.375 8.151 8.692 1.00 94.31 88 ARG A C 1
ATOM 680 O O . ARG A 1 88 ? -0.563 8.306 7.920 1.00 94.31 88 ARG A O 1
ATOM 687 N N . GLU A 1 89 ? 0.892 6.960 8.976 1.00 96.50 89 GLU A N 1
ATOM 688 C CA . GLU A 1 89 ? 0.371 5.701 8.430 1.00 96.50 89 GLU A CA 1
ATOM 689 C C . GLU A 1 89 ? -1.094 5.464 8.822 1.00 96.50 89 GLU A C 1
ATOM 691 O O . GLU A 1 89 ? -1.891 5.034 7.993 1.00 96.50 89 GLU A O 1
ATOM 696 N N . LEU A 1 90 ? -1.482 5.793 10.059 1.00 96.56 90 LEU A N 1
ATOM 697 C CA . LEU A 1 90 ? -2.879 5.714 10.491 1.00 96.56 90 LEU A CA 1
ATOM 698 C C . LEU A 1 90 ? -3.783 6.635 9.665 1.00 96.56 90 LEU A C 1
ATOM 700 O O . LEU A 1 90 ? -4.881 6.237 9.282 1.00 96.56 90 LEU A O 1
ATOM 704 N N . ASN A 1 91 ? -3.336 7.861 9.390 1.00 94.56 91 ASN A N 1
ATOM 705 C CA . ASN A 1 91 ? -4.100 8.789 8.559 1.00 94.56 91 ASN A CA 1
ATOM 706 C C . ASN A 1 91 ? -4.257 8.250 7.132 1.00 94.56 91 ASN A C 1
ATOM 708 O O . ASN A 1 91 ? -5.365 8.274 6.609 1.00 94.56 91 ASN A O 1
ATOM 712 N N . TRP A 1 92 ? -3.199 7.685 6.547 1.00 94.56 92 TRP A N 1
ATOM 713 C CA . TRP A 1 92 ? -3.287 7.032 5.238 1.00 94.56 92 TRP A CA 1
ATOM 7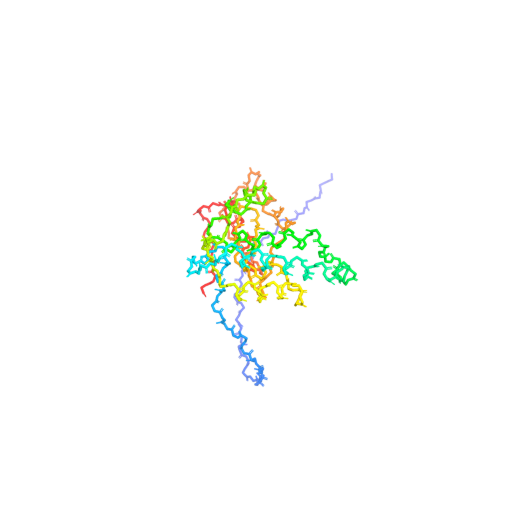14 C C . TRP A 1 92 ? -4.241 5.837 5.242 1.00 94.56 92 TRP A C 1
ATOM 716 O O . TRP A 1 92 ? -5.057 5.712 4.337 1.00 94.56 92 TRP A O 1
ATOM 726 N N . LEU A 1 93 ? -4.221 5.002 6.288 1.00 96.25 93 LEU A N 1
ATOM 727 C CA . LEU A 1 93 ? -5.171 3.894 6.424 1.00 96.25 93 LEU A CA 1
ATOM 728 C C . LEU A 1 93 ? -6.627 4.386 6.421 1.00 96.25 93 LEU A C 1
ATOM 730 O O . LEU A 1 93 ? -7.491 3.748 5.825 1.00 96.25 93 LEU A O 1
ATOM 734 N N . ILE A 1 94 ? -6.902 5.509 7.087 1.00 94.88 94 ILE A N 1
ATOM 735 C CA . ILE A 1 94 ? -8.234 6.130 7.123 1.00 94.88 94 ILE A CA 1
ATOM 736 C C . ILE A 1 94 ? -8.626 6.666 5.752 1.00 94.88 94 ILE A C 1
ATOM 738 O O . ILE A 1 94 ? -9.753 6.448 5.310 1.00 94.88 94 ILE A O 1
ATOM 742 N N . GLU A 1 95 ? -7.708 7.371 5.093 1.00 92.44 95 GLU A N 1
ATOM 743 C CA . GLU A 1 95 ? -7.920 7.924 3.757 1.00 92.44 95 GLU A CA 1
ATOM 744 C C . GLU A 1 95 ? -8.228 6.820 2.742 1.00 92.44 95 GLU A C 1
ATOM 746 O O . GLU A 1 95 ? -9.209 6.939 2.007 1.00 92.44 95 GLU A O 1
ATOM 751 N N . ASP A 1 96 ? -7.474 5.720 2.776 1.00 93.44 96 ASP A N 1
ATOM 752 C CA . ASP A 1 96 ? -7.690 4.548 1.926 1.00 93.44 96 ASP A CA 1
ATOM 753 C C . ASP A 1 96 ? -8.981 3.804 2.266 1.00 93.44 96 ASP A C 1
ATOM 755 O O . ASP A 1 96 ? -9.615 3.235 1.381 1.00 93.44 96 ASP A O 1
ATOM 759 N N . ALA A 1 97 ? -9.384 3.774 3.538 1.00 95.12 97 ALA A N 1
ATOM 760 C CA . ALA A 1 97 ? -10.604 3.099 3.965 1.00 95.12 97 ALA A CA 1
ATOM 761 C C . ALA A 1 97 ? -11.873 3.854 3.555 1.00 95.12 97 ALA A C 1
ATOM 763 O O . ALA A 1 97 ? -12.924 3.227 3.419 1.00 95.12 97 ALA A O 1
ATOM 764 N N . LEU A 1 98 ? -11.811 5.172 3.370 1.00 93.88 98 LEU A N 1
ATOM 765 C CA . LEU A 1 98 ? -12.974 5.997 3.055 1.00 93.88 98 LEU A CA 1
ATOM 766 C C . LEU A 1 98 ? -13.214 6.101 1.553 1.00 93.88 98 LEU A C 1
ATOM 768 O O . LEU A 1 98 ? -12.302 6.169 0.732 1.00 93.88 98 LEU A O 1
ATOM 772 N N . GLU A 1 99 ? -14.486 6.187 1.177 1.00 90.56 99 GLU A N 1
ATOM 773 C CA . GLU A 1 99 ? -14.838 6.564 -0.191 1.00 90.56 99 GLU A CA 1
ATOM 774 C C . GLU A 1 99 ? -14.443 8.021 -0.485 1.00 90.56 99 GLU A C 1
ATOM 776 O O . GLU A 1 99 ? -13.890 8.316 -1.542 1.00 90.56 99 GLU A O 1
ATOM 781 N N . ASN A 1 100 ? -14.705 8.920 0.470 1.00 83.25 100 ASN A N 1
ATOM 782 C CA . ASN A 1 100 ? -14.452 10.355 0.372 1.00 83.25 100 ASN A CA 1
ATOM 783 C C . ASN A 1 100 ? -13.869 10.872 1.702 1.00 83.25 100 ASN A C 1
ATOM 785 O O . ASN A 1 100 ? -14.636 11.098 2.633 1.00 83.25 100 ASN A O 1
ATOM 789 N N . PRO A 1 101 ? -12.546 11.101 1.819 1.00 74.62 101 PRO A N 1
ATOM 790 C CA . PRO A 1 101 ? -11.915 11.492 3.089 1.00 74.62 101 PRO A CA 1
ATOM 791 C C . PRO A 1 101 ? -12.053 12.987 3.439 1.00 74.62 101 PRO A C 1
ATOM 793 O O . PRO A 1 101 ? -11.867 13.385 4.588 1.00 74.62 101 PRO A O 1
ATOM 796 N N . LYS A 1 102 ? -12.418 13.837 2.468 1.00 71.62 102 LYS A N 1
ATOM 797 C CA . LYS A 1 102 ? -12.547 15.303 2.638 1.00 71.62 102 LYS A CA 1
ATOM 798 C C . LYS A 1 102 ? -13.435 15.758 3.812 1.00 71.62 102 LYS A C 1
ATOM 800 O O . LYS A 1 102 ? -13.060 16.736 4.465 1.00 71.62 102 LYS A O 1
ATOM 805 N N . PRO A 1 103 ? -14.578 15.111 4.106 1.00 60.72 103 PRO A N 1
ATOM 806 C CA . PRO A 1 103 ? -15.427 15.515 5.220 1.00 60.72 103 PRO A CA 1
ATOM 807 C C . PRO A 1 103 ? -14.731 15.372 6.583 1.00 60.72 103 PRO A C 1
ATOM 809 O O . PRO A 1 103 ? -14.843 16.277 7.403 1.00 60.72 103 PRO A O 1
ATOM 812 N N . LEU A 1 104 ? -13.914 14.328 6.792 1.00 63.41 104 LEU A N 1
ATOM 813 C CA . LEU A 1 104 ? -13.170 14.144 8.047 1.00 63.41 104 LEU A CA 1
ATOM 814 C C . LEU A 1 104 ? -12.136 15.241 8.301 1.00 63.41 104 LEU A C 1
ATOM 816 O O . LEU A 1 104 ? -12.037 15.764 9.409 1.00 63.41 104 LEU A O 1
ATOM 820 N N . LEU A 1 105 ? -11.366 15.604 7.273 1.00 60.56 105 LEU A N 1
ATOM 821 C CA . LEU A 1 105 ? -10.326 16.632 7.387 1.00 60.56 105 LEU A CA 1
ATOM 822 C C . LEU A 1 105 ? -10.919 18.021 7.655 1.00 60.56 105 LEU A C 1
ATOM 824 O O . LEU A 1 105 ? -10.313 18.831 8.350 1.00 60.56 105 LEU A O 1
ATOM 828 N N . THR A 1 106 ? -12.114 18.281 7.123 1.00 59.22 106 THR A N 1
ATOM 829 C CA . THR A 1 106 ? -12.823 19.555 7.302 1.00 59.22 106 THR A CA 1
ATOM 830 C C . THR A 1 106 ? -13.447 19.660 8.702 1.00 59.22 106 THR A C 1
ATOM 832 O O . THR A 1 106 ? -13.520 20.749 9.270 1.00 59.22 106 THR A O 1
ATOM 835 N N . GLN A 1 107 ? -13.865 18.538 9.295 1.00 56.09 107 GLN A N 1
ATOM 836 C CA . GLN A 1 107 ? -14.575 18.517 10.580 1.00 56.09 107 GLN A CA 1
ATOM 837 C C . GLN A 1 107 ? -13.681 18.404 11.815 1.00 56.09 107 GLN A C 1
ATOM 839 O O . GLN A 1 107 ? -14.123 18.768 12.900 1.00 56.09 107 GLN A O 1
ATOM 844 N N . LEU A 1 108 ? -12.397 18.055 11.667 1.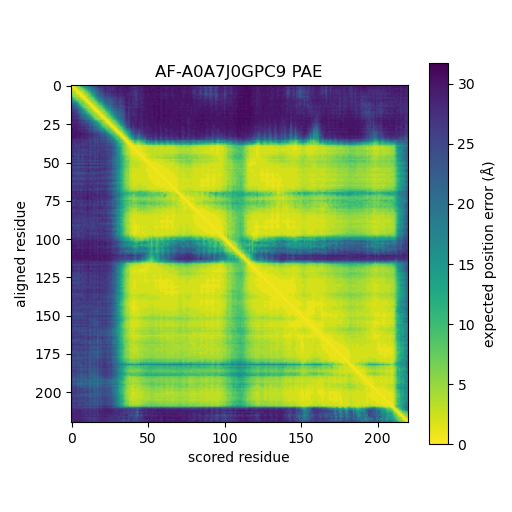00 56.59 108 LEU A N 1
ATOM 845 C CA . LEU A 1 108 ? -11.420 18.175 12.760 1.00 56.59 108 LEU A CA 1
ATOM 846 C C . LEU A 1 108 ? -11.244 19.623 13.279 1.00 56.59 108 LEU A C 1
ATOM 848 O O . LEU A 1 108 ? -10.592 19.823 14.301 1.00 56.59 108 LEU A O 1
ATOM 852 N N . GLY A 1 109 ? -11.792 20.622 12.572 1.00 52.97 109 GLY A N 1
ATOM 853 C CA . GLY A 1 109 ? -11.720 22.043 12.919 1.00 52.97 109 GLY A CA 1
ATOM 854 C C . GLY A 1 109 ? -13.054 22.741 13.214 1.00 52.97 109 GLY A C 1
ATOM 855 O O . GLY A 1 109 ? -13.029 23.954 13.406 1.00 52.97 109 GLY A O 1
ATOM 856 N N . THR A 1 110 ? -14.203 22.045 13.236 1.00 52.84 110 THR A N 1
ATOM 857 C CA . THR A 1 110 ? -15.510 22.715 13.418 1.00 52.84 110 THR A CA 1
ATOM 858 C C . THR A 1 110 ? -16.448 21.946 14.349 1.00 52.84 110 THR A C 1
ATOM 860 O O . THR A 1 110 ? -16.819 20.813 14.053 1.00 52.84 110 THR A O 1
ATOM 863 N N . ASP A 1 111 ? -16.891 22.600 15.428 1.00 50.03 111 ASP A N 1
ATOM 864 C CA . ASP A 1 111 ? -17.927 22.111 16.345 1.00 50.03 111 ASP A CA 1
ATOM 865 C C . ASP A 1 111 ? -19.282 22.056 15.617 1.00 50.03 111 ASP A C 1
ATOM 867 O O . ASP A 1 111 ? -20.011 23.047 15.536 1.00 50.03 111 ASP A O 1
ATOM 871 N N . CYS A 1 112 ? -19.631 20.912 15.037 1.00 51.88 112 CYS A N 1
ATOM 872 C CA . CYS A 1 112 ? -20.957 20.682 14.473 1.00 51.88 112 CYS A CA 1
ATOM 873 C C . CYS A 1 112 ? -21.590 19.443 15.111 1.00 51.88 112 CYS A C 1
ATOM 875 O O . CYS A 1 112 ? -20.913 18.473 15.422 1.00 51.88 112 CYS A O 1
ATOM 877 N N . ASN A 1 113 ? -22.894 19.524 15.388 1.00 54.66 113 ASN A N 1
ATOM 878 C CA . ASN A 1 113 ? -23.656 18.489 16.088 1.00 54.66 113 ASN A CA 1
ATOM 879 C C . ASN A 1 113 ? -23.753 17.223 15.212 1.00 54.66 113 ASN A C 1
ATOM 881 O O . ASN A 1 113 ? -24.439 17.238 14.192 1.00 54.66 113 ASN A O 1
ATOM 885 N N . ASP A 1 114 ? -23.059 16.157 15.621 1.00 57.81 114 ASP A N 1
ATOM 886 C CA . ASP A 1 114 ? -22.543 15.096 14.734 1.00 57.81 114 ASP A CA 1
ATOM 887 C C . ASP A 1 114 ? -23.147 13.692 14.968 1.00 57.81 114 ASP A C 1
ATOM 889 O O . ASP A 1 114 ? -22.635 12.671 14.512 1.00 57.81 114 ASP A O 1
ATOM 893 N N . GLU A 1 115 ? -24.253 13.611 15.708 1.00 61.41 115 GLU A N 1
ATOM 894 C CA . GLU A 1 115 ? -24.828 12.355 16.234 1.00 61.41 115 GLU A CA 1
ATOM 895 C C . GLU A 1 115 ? -25.431 11.408 15.166 1.00 61.41 115 GLU A C 1
ATOM 897 O O . GLU A 1 115 ? -26.019 10.383 15.504 1.00 61.41 115 GLU A O 1
ATOM 902 N N . GLY A 1 116 ? -25.297 11.703 13.870 1.00 72.31 116 GLY A N 1
ATOM 903 C CA . GLY A 1 116 ? -25.904 10.892 12.806 1.00 72.31 116 GLY A CA 1
ATOM 904 C C . GLY A 1 116 ? -25.211 10.935 11.449 1.00 72.31 116 GLY A C 1
ATOM 905 O O . GLY A 1 116 ? -25.777 10.436 10.476 1.00 72.31 116 GLY A O 1
ATOM 906 N N . MET A 1 117 ? -24.016 11.524 11.344 1.00 85.06 117 MET A N 1
ATOM 907 C CA . MET A 1 117 ? -23.283 11.511 10.081 1.00 85.06 117 MET A CA 1
ATOM 908 C C . MET A 1 117 ? -22.771 10.099 9.787 1.00 85.06 117 MET A C 1
ATOM 910 O O . MET A 1 117 ? -22.100 9.482 10.617 1.00 85.06 117 MET A O 1
ATOM 914 N N . VAL A 1 118 ? -23.087 9.590 8.596 1.00 89.75 118 VAL A N 1
ATOM 915 C CA . VAL A 1 118 ? -22.663 8.267 8.130 1.00 89.75 118 VAL A CA 1
ATOM 916 C C . VAL A 1 118 ? -21.615 8.426 7.035 1.00 89.75 118 VAL A C 1
ATOM 918 O O . VAL A 1 118 ? -21.780 9.230 6.119 1.00 89.75 118 VAL A O 1
ATOM 921 N N . MET A 1 119 ? -20.548 7.637 7.130 1.00 90.44 119 MET A N 1
ATOM 922 C CA . MET A 1 119 ? -19.464 7.560 6.155 1.00 90.44 119 MET A CA 1
ATOM 923 C C . MET A 1 119 ? -19.456 6.190 5.482 1.00 90.44 119 MET A C 1
ATOM 925 O O . MET A 1 119 ? -19.669 5.175 6.148 1.00 90.44 119 MET A O 1
ATOM 929 N N . ASN A 1 120 ? -19.143 6.157 4.187 1.00 94.19 120 ASN A N 1
ATOM 930 C CA . ASN A 1 120 ? -18.956 4.911 3.448 1.00 94.19 120 ASN A CA 1
ATOM 931 C C . ASN A 1 120 ? -17.505 4.433 3.556 1.00 94.19 120 ASN A C 1
ATOM 933 O O . ASN A 1 120 ? -16.567 5.192 3.284 1.00 94.19 120 ASN A O 1
ATOM 937 N N . LEU A 1 121 ? -17.338 3.162 3.912 1.00 95.50 121 LEU A N 1
ATOM 938 C CA . LEU A 1 121 ? -16.055 2.492 4.062 1.00 95.50 121 LEU A CA 1
ATOM 939 C C . LEU A 1 121 ? -15.881 1.358 3.047 1.00 95.50 121 LEU A C 1
ATOM 941 O O . LEU A 1 121 ? -16.811 0.620 2.717 1.00 95.50 121 LEU A O 1
ATOM 945 N N . ARG A 1 122 ? -14.632 1.183 2.618 1.00 95.94 122 ARG A N 1
ATOM 946 C CA . ARG A 1 122 ? -14.127 0.110 1.748 1.00 95.94 122 ARG A CA 1
ATOM 947 C C . ARG A 1 122 ? -13.774 -1.178 2.498 1.00 95.94 122 ARG A C 1
ATOM 949 O O . ARG A 1 122 ? -13.422 -2.180 1.878 1.00 95.94 122 ARG A O 1
ATOM 956 N N . ALA A 1 123 ? -13.843 -1.144 3.826 1.00 95.56 123 ALA A N 1
ATOM 957 C CA . ALA A 1 123 ? -13.682 -2.283 4.720 1.00 95.56 123 ALA A CA 1
ATOM 958 C C . ALA A 1 123 ? -14.577 -2.096 5.951 1.00 95.56 123 ALA A C 1
ATOM 960 O O . ALA A 1 123 ? -14.904 -0.966 6.319 1.00 95.56 123 ALA A O 1
ATOM 961 N N . GLU A 1 124 ? -14.979 -3.189 6.591 1.00 96.00 124 GLU A N 1
ATOM 962 C CA . GLU A 1 124 ? -15.731 -3.109 7.840 1.00 96.00 124 GLU A CA 1
ATOM 963 C C . GLU A 1 124 ? -14.850 -2.534 8.963 1.00 96.00 124 GLU A C 1
ATOM 965 O O . GLU A 1 124 ? -13.633 -2.720 8.974 1.00 96.00 124 GLU A O 1
ATOM 970 N N . LEU A 1 125 ? -15.450 -1.862 9.952 1.00 95.94 125 LEU A N 1
ATOM 971 C CA . LEU A 1 125 ? -14.701 -1.311 11.087 1.00 95.94 125 LEU A CA 1
ATOM 972 C C . LEU A 1 125 ? -13.888 -2.396 11.820 1.00 95.94 125 LEU A C 1
ATOM 974 O O . LEU A 1 125 ? -12.753 -2.145 12.221 1.00 95.94 125 LEU A O 1
ATOM 978 N N . GLY A 1 126 ? -14.434 -3.614 11.936 1.00 96.69 126 GLY A N 1
ATOM 979 C CA . GLY A 1 126 ? -13.729 -4.781 12.478 1.00 96.69 126 GLY A CA 1
ATOM 980 C C . GLY A 1 126 ? -12.461 -5.141 11.698 1.00 96.69 126 GLY A C 1
ATOM 981 O O . GLY A 1 126 ? -11.420 -5.392 12.304 1.00 96.69 126 GLY A O 1
ATOM 982 N N . ASP A 1 127 ? -12.500 -5.073 10.366 1.00 96.25 127 ASP A N 1
ATOM 983 C CA . ASP A 1 127 ? -11.316 -5.301 9.533 1.00 96.25 127 ASP A CA 1
ATOM 984 C C . ASP A 1 127 ? -10.262 -4.215 9.759 1.00 96.25 127 ASP A C 1
ATOM 986 O O . ASP A 1 127 ? -9.072 -4.517 9.815 1.00 96.25 127 ASP A O 1
ATOM 990 N N . LEU A 1 128 ? -10.673 -2.956 9.942 1.00 97.44 128 LEU A N 1
ATOM 991 C CA . LEU A 1 128 ? -9.747 -1.858 10.234 1.00 97.44 128 LEU A CA 1
ATOM 992 C C . LEU A 1 128 ? -9.030 -2.046 11.579 1.00 97.44 128 LEU A C 1
ATOM 994 O O . LEU A 1 128 ? -7.836 -1.753 11.676 1.00 97.44 128 LEU A O 1
ATOM 998 N N . TYR A 1 129 ? -9.716 -2.571 12.605 1.00 98.06 129 TYR A N 1
ATOM 999 C CA . TYR A 1 129 ? -9.069 -2.991 13.857 1.00 98.06 129 TYR A CA 1
ATOM 1000 C C . TYR A 1 129 ? -7.973 -4.030 13.590 1.00 98.06 129 TYR A C 1
ATOM 1002 O O . TYR A 1 129 ? -6.846 -3.872 14.060 1.00 98.06 129 TYR A O 1
ATOM 1010 N N . GLU A 1 130 ? -8.279 -5.074 12.822 1.00 97.81 130 GLU A N 1
ATOM 1011 C CA . GLU A 1 130 ? -7.337 -6.163 12.554 1.00 97.81 130 GLU A CA 1
ATOM 1012 C C . GLU A 1 130 ? -6.166 -5.734 11.663 1.00 97.81 130 GLU A C 1
ATOM 1014 O O . GLU A 1 130 ? -5.021 -6.113 11.920 1.00 97.81 130 GLU A O 1
ATOM 1019 N N . LEU A 1 131 ? -6.408 -4.892 10.657 1.00 97.25 131 LEU A N 1
ATOM 1020 C CA . LEU A 1 131 ? -5.355 -4.285 9.843 1.00 97.25 131 LEU A CA 1
ATOM 1021 C C . LEU A 1 131 ? -4.395 -3.461 10.711 1.00 97.25 131 LEU A C 1
ATOM 1023 O O . LEU A 1 131 ? -3.177 -3.633 10.617 1.00 97.25 131 LEU A O 1
ATOM 1027 N N . TRP A 1 132 ? -4.923 -2.629 11.612 1.00 98.00 132 TRP A N 1
ATOM 1028 C CA . TRP A 1 132 ? -4.083 -1.808 12.482 1.00 98.00 132 TRP A CA 1
ATOM 1029 C C . TRP A 1 132 ? -3.296 -2.636 13.503 1.00 98.00 132 TRP A C 1
ATOM 1031 O O . TRP A 1 132 ? -2.104 -2.398 13.701 1.00 98.00 132 TRP A O 1
ATOM 1041 N N . LYS A 1 133 ? -3.894 -3.680 14.088 1.00 97.88 133 LYS A N 1
ATOM 1042 C CA . LYS A 1 133 ? -3.159 -4.617 14.957 1.00 97.88 133 LYS A CA 1
ATOM 1043 C C . LYS A 1 133 ? -2.042 -5.340 14.212 1.00 97.88 133 LYS A C 1
ATOM 1045 O O . LYS A 1 133 ? -0.929 -5.430 14.724 1.00 97.88 133 LYS A O 1
ATOM 1050 N N . ARG A 1 134 ? -2.282 -5.805 12.979 1.00 97.06 134 ARG A N 1
ATOM 1051 C CA . ARG A 1 134 ? -1.229 -6.414 12.142 1.00 97.06 134 ARG A CA 1
ATOM 1052 C C . ARG A 1 134 ? -0.053 -5.461 11.939 1.00 97.06 134 ARG A C 1
ATOM 1054 O O . ARG A 1 134 ? 1.093 -5.908 11.983 1.00 97.06 134 ARG A O 1
ATOM 1061 N N . ARG A 1 135 ? -0.329 -4.166 11.750 1.00 96.50 135 ARG A N 1
ATOM 1062 C CA . ARG A 1 135 ? 0.703 -3.133 11.623 1.00 96.50 135 ARG A CA 1
ATOM 1063 C C . ARG A 1 135 ? 1.488 -2.928 12.919 1.00 96.50 135 ARG A C 1
ATOM 1065 O O . ARG A 1 135 ? 2.720 -2.909 12.888 1.00 96.50 135 ARG A O 1
ATOM 1072 N N . ILE A 1 136 ? 0.779 -2.743 14.030 1.00 97.12 136 ILE A N 1
ATOM 1073 C CA . ILE A 1 136 ? 1.368 -2.319 15.301 1.00 97.12 136 ILE A CA 1
ATOM 1074 C C . ILE A 1 136 ? 1.927 -3.502 16.095 1.00 97.12 136 ILE A C 1
ATOM 1076 O O . ILE A 1 136 ? 3.122 -3.556 16.371 1.00 97.12 136 ILE A O 1
ATOM 1080 N N . GLU A 1 137 ? 1.081 -4.471 16.427 1.00 95.38 137 GLU A N 1
ATOM 1081 C CA . GLU A 1 137 ? 1.434 -5.624 17.262 1.00 95.38 137 GLU A CA 1
ATOM 1082 C C . GLU A 1 137 ? 2.211 -6.666 16.453 1.00 95.38 137 GLU A C 1
ATOM 1084 O O . GLU A 1 137 ? 3.205 -7.220 16.915 1.00 95.38 137 GLU A O 1
ATOM 1089 N N . GLY A 1 138 ? 1.785 -6.895 15.207 1.00 94.00 138 GLY A N 1
ATOM 1090 C CA . GLY A 1 138 ? 2.450 -7.817 14.287 1.00 94.00 138 GLY A CA 1
ATOM 1091 C C . GLY A 1 138 ? 3.704 -7.247 13.625 1.00 94.00 138 GLY A C 1
ATOM 1092 O O . GLY A 1 138 ? 4.372 -7.980 12.897 1.00 94.00 138 GLY A O 1
ATOM 1093 N N . ARG A 1 139 ? 3.997 -5.953 13.833 1.00 94.38 139 ARG A N 1
ATOM 1094 C CA . ARG A 1 139 ? 5.097 -5.206 13.198 1.00 94.38 139 ARG A CA 1
ATOM 1095 C C . ARG A 1 139 ? 5.185 -5.410 11.681 1.00 94.38 139 ARG A C 1
ATOM 1097 O O . ARG A 1 139 ? 6.273 -5.375 11.107 1.00 94.38 139 ARG A O 1
ATOM 1104 N N . ARG A 1 140 ? 4.051 -5.649 11.014 1.00 94.94 140 ARG A N 1
ATOM 1105 C CA . ARG A 1 140 ? 4.046 -5.874 9.566 1.00 94.94 140 ARG A CA 1
ATOM 1106 C C . ARG A 1 140 ? 4.324 -4.568 8.821 1.00 94.94 140 ARG A C 1
ATOM 1108 O O . ARG A 1 140 ? 3.830 -3.531 9.264 1.00 94.94 140 ARG A O 1
ATOM 1115 N N . PRO A 1 141 ? 5.053 -4.597 7.689 1.00 95.31 141 PRO A N 1
ATOM 1116 C CA . PRO A 1 141 ? 5.176 -3.434 6.818 1.00 95.31 141 PRO A CA 1
ATOM 1117 C C . PRO A 1 141 ? 3.801 -2.868 6.469 1.00 95.31 141 PRO A C 1
ATOM 1119 O O . PRO A 1 141 ? 2.889 -3.625 6.125 1.00 95.31 141 PRO A O 1
ATOM 1122 N N . PHE A 1 142 ? 3.653 -1.547 6.552 1.00 96.38 142 PHE A N 1
ATOM 1123 C CA . PHE A 1 142 ? 2.383 -0.872 6.291 1.00 96.38 142 PHE A CA 1
ATOM 1124 C C . PHE A 1 142 ? 1.826 -1.210 4.903 1.00 96.38 142 PHE A C 1
ATOM 1126 O O . PHE A 1 142 ? 0.644 -1.509 4.764 1.00 96.38 142 PHE A O 1
ATOM 1133 N N . GLN A 1 143 ? 2.699 -1.292 3.905 1.00 96.94 143 GLN A N 1
ATOM 1134 C CA . GLN A 1 143 ? 2.367 -1.637 2.528 1.00 96.94 143 GLN A CA 1
ATOM 1135 C C . GLN A 1 143 ? 1.669 -2.992 2.399 1.00 96.94 143 GLN A C 1
ATOM 1137 O O . GLN A 1 143 ? 0.701 -3.117 1.659 1.00 96.94 143 GLN A O 1
ATOM 1142 N N . TYR A 1 144 ? 2.100 -4.009 3.153 1.00 96.38 144 TYR A N 1
ATOM 1143 C CA . TYR A 1 144 ? 1.422 -5.311 3.159 1.00 96.38 144 TYR A CA 1
ATOM 1144 C C . TYR A 1 144 ? 0.084 -5.273 3.902 1.00 96.38 144 TYR A C 1
ATOM 1146 O O . TYR A 1 144 ? -0.782 -6.107 3.653 1.00 96.38 144 TYR A O 1
ATOM 1154 N N . VAL A 1 145 ? -0.098 -4.327 4.826 1.00 95.94 145 VAL A N 1
ATOM 1155 C CA . VAL A 1 145 ? -1.370 -4.129 5.531 1.00 95.94 145 VAL A CA 1
ATOM 1156 C C . VAL A 1 145 ? -2.405 -3.508 4.589 1.00 95.94 145 VAL A C 1
ATOM 1158 O O . VAL A 1 145 ? -3.531 -4.000 4.520 1.00 95.94 145 VAL A O 1
ATOM 1161 N N . VAL A 1 146 ? -2.030 -2.478 3.824 1.00 95.50 146 VAL A N 1
ATOM 1162 C CA . VAL A 1 146 ? -2.931 -1.841 2.842 1.00 95.50 146 VAL A CA 1
ATOM 1163 C C . VAL A 1 146 ? -2.996 -2.584 1.500 1.00 95.50 146 VAL A C 1
ATOM 1165 O O . VAL A 1 146 ? -3.976 -2.445 0.768 1.00 95.50 146 VAL A O 1
ATOM 1168 N N . GLY A 1 147 ? -2.012 -3.441 1.216 1.00 95.62 147 GLY A N 1
ATOM 1169 C CA . GLY A 1 147 ? -1.914 -4.277 0.016 1.00 95.62 147 GLY A CA 1
ATOM 1170 C C . GLY A 1 147 ? -1.281 -3.581 -1.192 1.00 95.62 147 GLY A C 1
ATOM 1171 O O . GLY A 1 147 ? -1.378 -4.090 -2.306 1.00 95.62 147 GLY A O 1
ATOM 1172 N N . CYS A 1 148 ? -0.668 -2.410 -1.014 1.00 95.38 148 CYS A N 1
ATOM 1173 C CA . CYS A 1 148 ? -0.057 -1.652 -2.102 1.00 95.38 148 CYS A CA 1
ATOM 1174 C C . CYS A 1 148 ? 1.160 -0.835 -1.665 1.00 95.38 148 CYS A C 1
ATOM 1176 O O . CYS A 1 148 ? 1.329 -0.535 -0.485 1.00 95.38 148 CYS A O 1
ATOM 1178 N N . GLU A 1 149 ? 1.978 -0.455 -2.646 1.00 95.44 149 GLU A N 1
ATOM 1179 C CA . GLU A 1 149 ? 3.051 0.523 -2.488 1.00 95.44 149 GLU A CA 1
ATOM 1180 C C . GLU A 1 149 ? 3.038 1.546 -3.625 1.00 95.44 149 GLU A C 1
ATOM 1182 O O . GLU A 1 149 ? 2.797 1.206 -4.789 1.00 95.44 149 GLU A O 1
ATOM 1187 N N . HIS A 1 150 ? 3.319 2.799 -3.274 1.00 94.12 150 HIS A N 1
ATOM 1188 C CA . HIS A 1 150 ? 3.556 3.868 -4.239 1.00 94.12 150 HIS A CA 1
ATOM 1189 C C . HIS A 1 150 ? 5.017 3.847 -4.683 1.00 94.12 150 HIS A C 1
ATOM 1191 O O . HIS A 1 150 ? 5.922 3.880 -3.854 1.00 94.12 150 HIS A O 1
ATOM 1197 N N . TRP A 1 151 ? 5.248 3.813 -5.992 1.00 96.50 151 TRP A N 1
ATOM 1198 C CA . TRP A 1 151 ? 6.592 3.807 -6.563 1.00 96.50 151 TRP A CA 1
ATOM 1199 C C . TRP A 1 151 ? 6.590 4.550 -7.898 1.00 96.50 151 TRP A C 1
ATOM 1201 O O . TRP A 1 151 ? 5.865 4.171 -8.821 1.00 96.50 151 TRP A O 1
ATOM 1211 N N . ARG A 1 152 ? 7.371 5.628 -8.010 1.00 93.94 152 ARG A N 1
ATOM 1212 C CA . ARG A 1 152 ? 7.257 6.627 -9.089 1.00 93.94 152 ARG A CA 1
ATOM 1213 C C . ARG A 1 152 ? 5.798 7.087 -9.260 1.00 93.94 152 ARG A C 1
ATOM 1215 O O . ARG A 1 152 ? 5.144 7.506 -8.311 1.00 93.94 152 ARG A O 1
ATOM 1222 N N . ASP A 1 153 ? 5.278 7.006 -10.478 1.00 91.69 153 ASP A N 1
ATOM 1223 C CA . ASP A 1 153 ? 3.897 7.294 -10.863 1.00 91.69 153 ASP A CA 1
ATOM 1224 C C . ASP A 1 153 ? 2.981 6.050 -10.816 1.00 91.69 153 ASP A C 1
ATOM 1226 O O . ASP A 1 153 ? 1.875 6.067 -11.362 1.00 91.69 153 ASP A O 1
ATOM 1230 N N . LEU A 1 154 ? 3.435 4.956 -10.194 1.00 92.88 154 LEU A N 1
ATOM 1231 C CA . LEU A 1 154 ? 2.710 3.692 -10.077 1.00 92.88 154 LEU A CA 1
ATOM 1232 C C . LEU A 1 154 ? 2.172 3.474 -8.664 1.00 92.88 154 LEU A C 1
ATOM 1234 O O . LEU A 1 154 ? 2.797 3.839 -7.669 1.00 92.88 154 LEU A O 1
ATOM 1238 N N . VAL A 1 155 ? 1.044 2.768 -8.597 1.00 93.75 155 VAL A N 1
ATOM 1239 C CA . VAL A 1 155 ? 0.595 2.078 -7.385 1.00 93.75 155 VAL A CA 1
ATOM 1240 C C . VAL A 1 155 ? 0.615 0.588 -7.682 1.00 93.75 155 VAL A C 1
ATOM 1242 O O . VAL A 1 155 ? -0.120 0.109 -8.549 1.00 93.75 155 VAL A O 1
ATOM 1245 N N . LEU A 1 156 ? 1.499 -0.135 -7.006 1.00 94.50 156 LEU A N 1
ATOM 1246 C CA . LEU A 1 156 ? 1.743 -1.555 -7.234 1.00 94.50 156 LEU A CA 1
ATOM 1247 C C . LEU A 1 156 ? 1.092 -2.364 -6.120 1.00 94.50 156 LEU A C 1
ATOM 1249 O O . LEU A 1 156 ? 1.192 -2.000 -4.953 1.00 94.50 156 LEU A O 1
ATOM 1253 N N . SER A 1 157 ? 0.423 -3.462 -6.473 1.00 94.50 157 SER A N 1
ATOM 1254 C CA . SER A 1 157 ? -0.094 -4.396 -5.468 1.00 94.50 157 SER A CA 1
ATOM 1255 C C . SER A 1 157 ? 1.070 -5.169 -4.854 1.00 94.50 157 SER A C 1
ATOM 1257 O O . SER A 1 157 ? 1.922 -5.679 -5.582 1.00 94.50 157 SER A O 1
ATOM 1259 N N . VAL A 1 158 ? 1.112 -5.248 -3.527 1.00 95.06 158 VAL A N 1
ATOM 1260 C CA . VAL A 1 158 ? 2.152 -5.977 -2.793 1.00 95.06 158 VAL A CA 1
ATOM 1261 C C . VAL A 1 158 ? 1.529 -6.810 -1.686 1.00 95.06 158 VAL A C 1
ATOM 1263 O O . VAL A 1 158 ? 0.544 -6.419 -1.061 1.00 95.06 158 VAL A O 1
ATOM 1266 N N . GLU A 1 159 ? 2.129 -7.963 -1.430 1.00 94.38 159 GLU A N 1
ATOM 1267 C CA . GLU A 1 159 ? 1.696 -8.900 -0.402 1.00 94.38 159 GLU A CA 1
ATOM 1268 C C . GLU A 1 159 ? 2.897 -9.649 0.181 1.00 94.38 159 GLU A C 1
ATOM 1270 O O . GLU A 1 159 ? 4.034 -9.487 -0.266 1.00 94.38 159 GLU A O 1
ATOM 1275 N N . GLU A 1 160 ? 2.648 -10.466 1.201 1.00 92.00 160 GLU A N 1
ATOM 1276 C CA . GLU A 1 160 ? 3.690 -11.271 1.833 1.00 92.00 160 GLU A CA 1
ATOM 1277 C C . GLU A 1 160 ? 4.416 -12.146 0.796 1.00 92.00 160 GLU A C 1
ATOM 1279 O O . GLU A 1 160 ? 3.791 -12.894 0.050 1.00 92.00 160 GLU A O 1
ATOM 1284 N N . GLY A 1 161 ? 5.747 -12.067 0.765 1.00 91.50 161 GLY A N 1
ATOM 1285 C CA . GLY A 1 161 ? 6.572 -12.760 -0.230 1.00 91.50 161 GLY A CA 1
ATOM 1286 C C . GLY A 1 161 ? 6.863 -11.958 -1.506 1.00 91.50 161 GLY A C 1
ATOM 1287 O O . GLY A 1 161 ? 7.733 -12.366 -2.274 1.00 91.50 161 GLY A O 1
ATOM 1288 N N . VAL A 1 162 ? 6.227 -10.799 -1.710 1.00 93.88 162 VAL A N 1
ATOM 1289 C CA . VAL A 1 162 ? 6.519 -9.871 -2.815 1.00 93.88 162 VAL A CA 1
ATOM 1290 C C . VAL A 1 162 ? 7.342 -8.696 -2.301 1.00 93.88 162 VAL A C 1
ATOM 1292 O O . VAL A 1 162 ? 6.906 -7.979 -1.412 1.00 93.88 162 VAL A O 1
ATOM 1295 N N . LEU A 1 163 ? 8.521 -8.449 -2.878 1.00 94.88 163 LEU A N 1
ATOM 1296 C CA . LEU A 1 163 ? 9.377 -7.341 -2.444 1.00 94.88 163 LEU A CA 1
ATOM 1297 C C . LEU A 1 163 ? 8.671 -5.980 -2.601 1.00 94.88 163 LEU A C 1
ATOM 1299 O O . LEU A 1 163 ? 8.295 -5.590 -3.711 1.00 94.88 163 LEU A O 1
ATOM 1303 N N . ILE A 1 164 ? 8.569 -5.239 -1.492 1.00 96.56 164 ILE A N 1
ATOM 1304 C CA . ILE A 1 164 ? 8.139 -3.835 -1.486 1.00 96.56 164 ILE A CA 1
ATOM 1305 C C . ILE A 1 164 ? 9.191 -3.016 -2.248 1.00 96.56 164 ILE A C 1
ATOM 1307 O O . ILE A 1 164 ? 10.352 -2.987 -1.814 1.00 96.56 164 ILE A O 1
ATOM 1311 N N . PRO A 1 165 ? 8.828 -2.382 -3.377 1.00 96.38 165 PRO A N 1
ATOM 1312 C CA . PRO A 1 165 ? 9.768 -1.600 -4.168 1.00 96.38 165 PRO A CA 1
ATOM 1313 C C . PRO A 1 165 ? 10.282 -0.411 -3.349 1.00 96.38 165 PRO A C 1
ATOM 1315 O O . PRO A 1 165 ? 9.564 0.141 -2.519 1.00 96.38 165 PRO A O 1
ATOM 1318 N N . ARG A 1 166 ? 11.554 -0.045 -3.532 1.00 95.81 166 ARG A N 1
ATOM 1319 C CA . ARG A 1 166 ? 12.216 0.982 -2.715 1.00 95.81 166 ARG A CA 1
ATOM 1320 C C . ARG A 1 166 ? 12.413 2.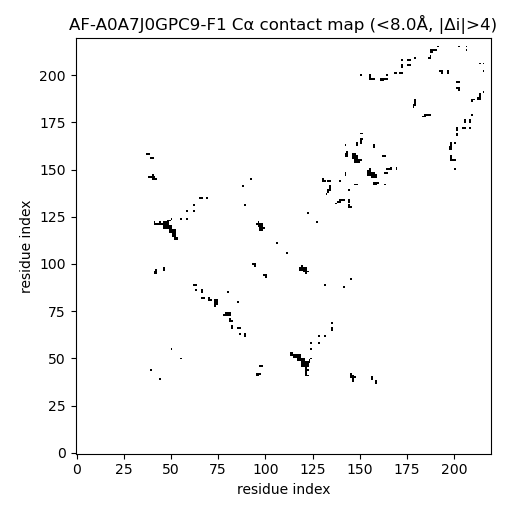270 -3.520 1.00 95.81 166 ARG A C 1
ATOM 1322 O O . ARG A 1 166 ? 12.645 2.176 -4.726 1.00 95.81 166 ARG A O 1
ATOM 1329 N N . PRO A 1 167 ? 12.376 3.459 -2.897 1.00 94.56 167 PRO A N 1
ATOM 1330 C CA . PRO A 1 167 ? 12.609 4.717 -3.610 1.00 94.56 167 PRO A CA 1
ATOM 1331 C C . PRO A 1 167 ? 13.958 4.749 -4.339 1.00 94.56 167 PRO A C 1
ATOM 1333 O O . PRO A 1 167 ? 14.073 5.267 -5.444 1.00 94.56 167 PRO A O 1
ATOM 1336 N N . GLU A 1 168 ? 14.991 4.125 -3.774 1.00 96.06 168 GLU A N 1
ATOM 1337 C CA . GLU A 1 168 ? 16.322 4.080 -4.378 1.00 96.06 168 GLU A CA 1
ATOM 1338 C C . GLU A 1 168 ? 16.341 3.288 -5.695 1.00 96.06 168 GLU A C 1
ATOM 1340 O O . GLU A 1 168 ? 17.159 3.579 -6.568 1.00 96.06 168 GLU A O 1
ATOM 1345 N N . THR A 1 169 ? 15.436 2.313 -5.883 1.00 95.62 169 THR A N 1
ATOM 1346 C CA . THR A 1 169 ? 15.372 1.533 -7.132 1.00 95.62 169 THR A CA 1
ATOM 1347 C C . THR A 1 169 ? 14.770 2.325 -8.290 1.00 95.62 169 THR A C 1
ATOM 1349 O O . THR A 1 169 ? 14.897 1.898 -9.436 1.00 95.62 169 THR A O 1
ATOM 1352 N N . GLU A 1 170 ? 14.159 3.486 -8.037 1.00 96.31 170 GLU A N 1
ATOM 1353 C CA . GLU A 1 170 ? 13.667 4.387 -9.089 1.00 96.31 170 GLU A CA 1
ATOM 1354 C C . GLU A 1 170 ? 14.808 4.908 -9.972 1.00 96.31 170 GLU A C 1
ATOM 1356 O O . GLU A 1 170 ? 14.632 5.035 -11.185 1.00 96.31 170 GLU A O 1
ATOM 1361 N N . LEU A 1 171 ? 16.001 5.089 -9.389 1.00 96.69 171 LEU A N 1
ATOM 1362 C CA . LEU A 1 171 ? 17.202 5.559 -10.087 1.00 96.69 171 LEU A CA 1
ATOM 1363 C C . LEU A 1 171 ? 17.620 4.634 -11.236 1.00 96.69 171 LEU A C 1
ATOM 1365 O O . LEU A 1 171 ? 18.221 5.082 -12.208 1.00 96.69 171 LEU A O 1
ATOM 1369 N N . ILE A 1 172 ? 17.289 3.342 -11.160 1.00 96.31 172 ILE A N 1
ATOM 1370 C CA . ILE A 1 172 ? 17.580 2.388 -12.237 1.00 96.31 172 ILE A CA 1
ATOM 1371 C C . ILE A 1 172 ? 16.789 2.756 -13.498 1.00 96.31 172 ILE A C 1
ATOM 1373 O O . ILE A 1 172 ? 17.322 2.689 -14.604 1.00 96.31 172 ILE A O 1
ATOM 1377 N N . VAL A 1 173 ? 15.534 3.190 -13.347 1.00 96.00 173 VAL A N 1
ATOM 1378 C CA . VAL A 1 173 ? 14.698 3.626 -14.476 1.00 96.00 173 VAL A CA 1
ATOM 1379 C C . VAL A 1 173 ? 15.249 4.908 -15.092 1.00 96.00 173 VAL A C 1
ATOM 1381 O O . VAL A 1 173 ? 15.243 5.048 -16.316 1.00 96.00 173 VAL A O 1
ATOM 1384 N N . ASP A 1 174 ? 15.759 5.821 -14.268 1.00 95.88 174 ASP A N 1
ATOM 1385 C CA . ASP A 1 174 ? 16.369 7.066 -14.738 1.00 95.88 174 ASP A CA 1
ATOM 1386 C C . ASP A 1 174 ? 17.640 6.779 -15.548 1.00 95.88 174 ASP A C 1
ATOM 1388 O O . ASP A 1 174 ? 17.769 7.252 -16.675 1.00 95.88 174 ASP A O 1
ATOM 1392 N N . LEU A 1 175 ? 18.510 5.893 -15.051 1.00 95.94 175 LEU A N 1
ATOM 1393 C CA . LEU A 1 175 ? 19.704 5.446 -15.776 1.00 95.94 175 LEU A CA 1
ATOM 1394 C C . LEU A 1 175 ? 19.359 4.832 -17.139 1.00 95.94 175 LEU A C 1
ATOM 1396 O O . LEU A 1 175 ? 19.991 5.153 -18.144 1.00 95.94 175 LEU A O 1
ATOM 1400 N N . VAL A 1 176 ? 18.340 3.968 -17.196 1.00 94.56 176 VAL A N 1
ATOM 1401 C CA . VAL A 1 176 ? 17.879 3.389 -18.469 1.00 94.56 176 VAL A CA 1
ATOM 1402 C C . VAL A 1 176 ? 17.319 4.473 -19.392 1.00 94.56 176 VAL A C 1
ATOM 1404 O O . VAL A 1 176 ? 17.584 4.456 -20.593 1.00 94.56 176 VAL A O 1
ATOM 1407 N N . THR A 1 177 ? 16.584 5.441 -18.843 1.00 94.50 177 THR A N 1
ATOM 1408 C CA . THR A 1 177 ? 16.040 6.574 -19.603 1.00 94.50 177 THR A CA 1
ATOM 1409 C C . THR A 1 177 ? 17.142 7.401 -20.251 1.00 94.50 177 THR A C 1
ATOM 1411 O O . THR A 1 177 ? 17.024 7.751 -21.427 1.00 94.50 177 THR A O 1
ATOM 1414 N N . ASP A 1 178 ? 18.210 7.688 -19.514 1.00 95.38 178 ASP A N 1
ATOM 1415 C CA . ASP A 1 178 ? 19.333 8.483 -20.004 1.00 95.38 178 ASP A CA 1
ATOM 1416 C C . ASP A 1 178 ? 20.108 7.751 -21.103 1.00 95.38 178 ASP A C 1
ATOM 1418 O O . ASP A 1 178 ? 20.421 8.349 -22.132 1.00 95.38 178 ASP A O 1
ATOM 1422 N N . LEU A 1 179 ? 20.337 6.441 -20.948 1.00 94.06 179 LEU A N 1
ATOM 1423 C CA . LEU A 1 179 ? 20.980 5.619 -21.979 1.00 94.06 179 LEU A CA 1
ATOM 1424 C C . LEU A 1 179 ? 20.163 5.599 -23.276 1.00 94.06 179 LEU A C 1
ATOM 1426 O O . LEU A 1 179 ? 20.701 5.856 -24.351 1.00 94.06 179 LEU A O 1
ATOM 1430 N N . VAL A 1 180 ? 18.855 5.352 -23.169 1.00 92.06 180 VAL A N 1
ATOM 1431 C CA . VAL A 1 180 ? 17.942 5.270 -24.318 1.00 92.06 180 VAL A CA 1
ATOM 1432 C C . VAL A 1 180 ? 17.815 6.607 -25.058 1.00 92.06 180 VAL A C 1
ATOM 1434 O O . VAL A 1 180 ? 17.637 6.618 -26.275 1.00 92.06 180 VAL A O 1
ATOM 1437 N N . LYS A 1 181 ? 17.869 7.738 -24.345 1.00 90.75 181 LYS A N 1
ATOM 1438 C CA . LYS A 1 181 ? 17.798 9.082 -24.948 1.00 90.75 181 LYS A CA 1
ATOM 1439 C C . LYS A 1 181 ? 19.135 9.583 -25.492 1.00 90.75 181 LYS A C 1
ATOM 1441 O O . LYS A 1 181 ? 19.126 10.493 -26.319 1.00 90.75 181 LYS A O 1
ATOM 1446 N N . GLY A 1 182 ? 20.244 9.059 -24.982 1.00 90.38 182 GLY A N 1
ATOM 1447 C CA . GLY A 1 182 ? 21.592 9.399 -25.413 1.00 90.38 182 GLY A CA 1
ATOM 1448 C C . GLY A 1 182 ? 22.038 8.564 -26.609 1.00 90.38 182 GLY A C 1
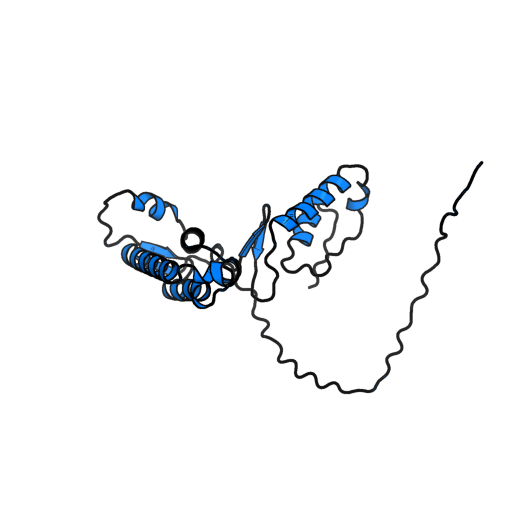ATOM 1449 O O . GLY A 1 182 ? 21.322 8.419 -27.598 1.00 90.38 182 GLY A O 1
ATOM 1450 N N . ASP A 1 183 ? 23.238 8.004 -26.496 1.00 88.69 183 ASP A N 1
ATOM 1451 C CA . ASP A 1 183 ? 23.912 7.319 -27.602 1.00 88.69 183 ASP A CA 1
ATOM 1452 C C . ASP A 1 183 ? 23.445 5.865 -27.816 1.00 88.69 183 ASP A C 1
ATOM 1454 O O . ASP A 1 183 ? 23.945 5.206 -28.724 1.00 88.69 183 ASP A O 1
ATOM 1458 N N . HIS A 1 184 ? 22.496 5.368 -27.007 1.00 88.00 184 HIS A N 1
ATOM 1459 C CA . HIS A 1 184 ? 22.049 3.968 -27.007 1.00 88.00 184 HIS A CA 1
ATOM 1460 C C . HIS A 1 184 ? 20.561 3.794 -27.350 1.00 88.00 184 HIS A C 1
ATOM 1462 O O . HIS A 1 184 ? 19.831 3.031 -26.709 1.00 88.00 184 HIS A O 1
ATOM 1468 N N . GLY A 1 185 ? 20.086 4.507 -28.373 1.00 85.31 185 GLY A N 1
ATOM 1469 C CA . GLY A 1 185 ? 18.697 4.419 -28.839 1.00 85.31 185 GLY A CA 1
ATOM 1470 C C . GLY A 1 185 ? 18.279 3.015 -29.304 1.00 85.31 185 GLY A C 1
ATOM 1471 O O . GLY A 1 185 ? 17.104 2.659 -29.197 1.00 85.31 185 GLY A O 1
ATOM 1472 N N . GLU A 1 186 ? 19.228 2.186 -29.747 1.00 88.81 186 GLU A N 1
ATOM 1473 C CA . GLU A 1 186 ? 19.021 0.791 -30.156 1.00 88.81 186 GLU A CA 1
ATOM 1474 C C . GLU A 1 186 ? 18.486 -0.105 -29.030 1.00 88.81 186 GLU A C 1
ATOM 1476 O O . GLU A 1 186 ? 17.842 -1.120 -29.294 1.00 88.81 186 GLU A O 1
ATOM 1481 N N . LEU A 1 187 ? 18.680 0.285 -27.765 1.00 88.56 187 LEU A N 1
ATOM 1482 C CA . LEU A 1 187 ? 18.167 -0.447 -26.606 1.00 88.56 187 LEU A CA 1
ATOM 1483 C C . LEU A 1 187 ? 16.637 -0.566 -26.595 1.00 88.56 187 LEU A C 1
ATOM 1485 O O . LEU A 1 187 ? 16.103 -1.476 -25.959 1.00 88.56 187 LEU A O 1
ATOM 1489 N N . ARG A 1 188 ? 15.929 0.316 -27.312 1.00 88.50 188 ARG A N 1
ATOM 1490 C CA . ARG A 1 188 ? 14.465 0.268 -27.468 1.00 88.50 188 ARG A CA 1
ATOM 1491 C C . ARG A 1 188 ? 13.977 -0.935 -28.266 1.00 88.50 188 ARG A C 1
ATOM 1493 O O . ARG A 1 188 ? 12.837 -1.345 -28.087 1.00 88.50 188 ARG A O 1
ATOM 1500 N N . GLU A 1 189 ? 14.820 -1.473 -29.140 1.00 86.88 189 GLU A N 1
ATOM 1501 C CA . GLU A 1 189 ? 14.496 -2.604 -30.019 1.00 86.88 189 GLU A CA 1
ATOM 1502 C C . GLU A 1 189 ? 15.041 -3.936 -29.474 1.00 86.88 189 GLU A C 1
ATOM 1504 O O . GLU A 1 189 ? 14.791 -5.000 -30.039 1.00 86.88 189 GLU A O 1
ATOM 1509 N N . GLY A 1 190 ? 15.803 -3.885 -28.378 1.00 86.94 190 GLY A N 1
ATOM 1510 C CA . GLY A 1 190 ? 16.394 -5.055 -27.740 1.00 86.94 190 GLY A CA 1
ATOM 1511 C C . GLY A 1 190 ? 15.396 -5.885 -26.931 1.00 86.94 190 GLY A C 1
ATOM 1512 O O . GLY A 1 190 ? 14.338 -5.413 -26.519 1.00 86.94 190 GLY A O 1
ATOM 1513 N N . LEU A 1 191 ? 15.775 -7.134 -26.648 1.00 90.31 191 LEU A N 1
ATOM 1514 C CA . LEU A 1 191 ? 15.053 -7.992 -25.709 1.00 90.31 191 LEU A CA 1
ATOM 1515 C C . LEU A 1 191 ? 15.497 -7.693 -24.272 1.00 90.31 191 LEU A C 1
ATOM 1517 O O . LEU A 1 191 ? 16.690 -7.734 -23.970 1.00 90.31 191 LEU A O 1
ATOM 1521 N N . TRP A 1 192 ? 14.529 -7.463 -23.387 1.00 92.50 192 TRP A N 1
ATOM 1522 C CA . TRP A 1 192 ? 14.755 -7.181 -21.970 1.00 92.50 192 TRP A CA 1
ATOM 1523 C C . TRP A 1 192 ? 14.194 -8.292 -21.087 1.00 92.50 192 TRP A C 1
ATOM 1525 O O . TRP A 1 192 ? 13.145 -8.864 -21.378 1.00 92.50 192 TRP A O 1
ATOM 1535 N N . ALA A 1 193 ? 14.884 -8.573 -19.984 1.00 94.19 193 ALA A N 1
ATOM 1536 C CA . ALA A 1 193 ? 14.430 -9.502 -18.958 1.00 94.19 193 ALA A CA 1
ATOM 1537 C C . ALA A 1 193 ? 14.695 -8.914 -17.566 1.00 94.19 193 ALA A C 1
ATOM 1539 O O . ALA A 1 193 ? 15.794 -8.432 -17.297 1.00 94.19 193 ALA A O 1
ATOM 1540 N N . ASP A 1 194 ? 13.692 -8.984 -16.690 1.00 94.56 194 ASP A N 1
ATOM 1541 C CA . ASP A 1 194 ? 13.783 -8.576 -15.285 1.00 94.56 194 ASP A CA 1
ATOM 1542 C C . ASP A 1 194 ? 13.917 -9.823 -14.397 1.00 94.56 194 ASP A C 1
ATOM 1544 O O . ASP A 1 194 ? 12.959 -10.571 -14.172 1.00 94.56 194 ASP A O 1
ATOM 1548 N N . LEU A 1 195 ? 15.143 -10.099 -13.950 1.00 94.94 195 LEU A N 1
ATOM 1549 C CA . LEU A 1 195 ? 15.452 -11.276 -13.143 1.00 94.94 195 LEU A CA 1
ATOM 1550 C C . LEU A 1 195 ? 15.127 -11.003 -11.675 1.00 94.94 195 LEU A C 1
ATOM 1552 O O . LEU A 1 195 ? 15.834 -10.260 -11.000 1.00 94.94 195 LEU A O 1
ATOM 1556 N N . GLY A 1 196 ? 14.085 -11.665 -11.173 1.00 92.81 196 GLY A N 1
ATOM 1557 C CA . GLY A 1 196 ? 13.588 -11.422 -9.818 1.00 92.81 196 GLY A CA 1
ATOM 1558 C C . GLY A 1 196 ? 12.643 -10.223 -9.746 1.00 92.81 196 GLY A C 1
ATOM 1559 O O . GLY A 1 196 ? 12.710 -9.456 -8.793 1.00 92.81 196 GLY A O 1
ATOM 1560 N N . THR A 1 197 ? 11.749 -10.096 -10.732 1.00 93.81 197 THR A N 1
ATOM 1561 C CA . THR A 1 197 ? 10.861 -8.936 -10.916 1.00 93.81 197 THR A CA 1
ATOM 1562 C C . THR A 1 197 ? 10.040 -8.539 -9.681 1.00 93.81 197 THR A C 1
ATOM 1564 O O . THR A 1 197 ? 9.696 -7.370 -9.515 1.00 93.81 197 THR A O 1
ATOM 1567 N N . GLY A 1 198 ? 9.754 -9.482 -8.774 1.00 94.25 198 GLY A N 1
ATOM 1568 C CA . GLY A 1 198 ? 9.043 -9.203 -7.527 1.00 94.25 198 GLY A CA 1
ATOM 1569 C C . GLY A 1 198 ? 7.685 -8.556 -7.797 1.00 94.25 198 GLY A C 1
ATOM 1570 O O . GLY A 1 198 ? 6.825 -9.168 -8.420 1.00 94.25 198 GLY A O 1
ATOM 1571 N N . SER A 1 199 ? 7.511 -7.311 -7.351 1.00 94.19 199 SER A N 1
ATOM 1572 C CA . SER A 1 199 ? 6.309 -6.497 -7.597 1.00 94.19 199 SER A CA 1
ATOM 1573 C C . SER A 1 199 ? 6.148 -6.022 -9.049 1.00 94.19 199 SER A C 1
ATOM 1575 O O . SER A 1 199 ? 5.144 -5.394 -9.380 1.00 94.19 199 SER A O 1
ATOM 1577 N N . GLY A 1 200 ? 7.124 -6.278 -9.923 1.00 95.56 200 GLY A N 1
ATOM 1578 C CA . GLY A 1 200 ? 7.114 -5.830 -11.315 1.00 95.56 200 GLY A CA 1
ATOM 1579 C C . GLY A 1 200 ? 7.540 -4.376 -11.506 1.00 95.56 200 GLY A C 1
ATOM 1580 O O . GLY A 1 200 ? 7.465 -3.872 -12.625 1.00 95.56 200 GLY A O 1
ATOM 1581 N N . ALA A 1 201 ? 7.981 -3.689 -10.444 1.00 96.81 201 ALA A N 1
ATOM 1582 C CA . ALA A 1 201 ? 8.276 -2.256 -10.470 1.00 96.81 201 ALA A CA 1
ATOM 1583 C C . ALA A 1 201 ? 9.264 -1.875 -11.584 1.00 96.81 201 ALA A C 1
ATOM 1585 O O . ALA A 1 201 ? 8.976 -0.994 -12.397 1.00 96.81 201 ALA A O 1
ATOM 1586 N N . LEU A 1 202 ? 10.394 -2.584 -11.674 1.00 96.62 202 LEU A N 1
ATOM 1587 C CA . LEU A 1 202 ? 11.415 -2.326 -12.690 1.00 96.62 202 LEU A CA 1
ATOM 1588 C C . LEU A 1 202 ? 10.944 -2.726 -14.087 1.00 96.62 202 LEU A C 1
ATOM 1590 O O . LEU A 1 202 ? 11.057 -1.911 -14.999 1.00 96.62 202 LEU A O 1
ATOM 1594 N N . ALA A 1 203 ? 10.369 -3.919 -14.257 1.00 95.88 203 ALA A N 1
ATOM 1595 C CA . ALA A 1 203 ? 9.810 -4.350 -15.539 1.00 95.88 203 ALA A CA 1
ATOM 1596 C C . ALA A 1 203 ? 8.798 -3.341 -16.113 1.00 95.88 203 ALA A C 1
ATOM 1598 O O . ALA A 1 203 ? 8.890 -2.967 -17.283 1.00 95.88 203 ALA A O 1
ATOM 1599 N N . ILE A 1 204 ? 7.857 -2.858 -15.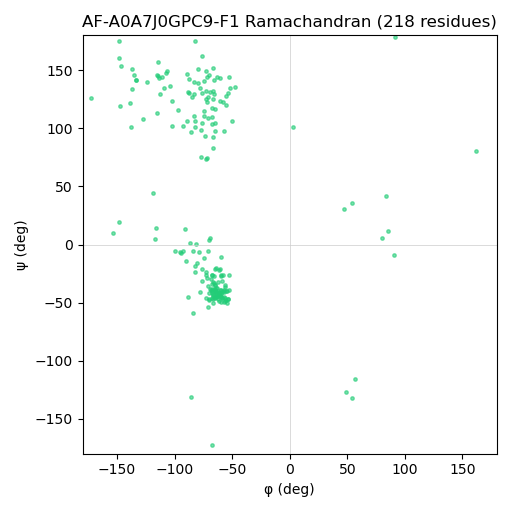294 1.00 95.44 204 ILE A N 1
ATOM 1600 C CA . ILE A 1 204 ? 6.849 -1.873 -15.713 1.00 95.44 204 ILE A CA 1
ATOM 1601 C C . ILE A 1 204 ? 7.503 -0.510 -15.963 1.00 95.44 204 ILE A C 1
ATOM 1603 O O . ILE A 1 204 ? 7.245 0.111 -16.996 1.00 95.44 204 ILE A O 1
ATOM 1607 N N . GLY A 1 205 ? 8.353 -0.044 -15.043 1.00 95.56 205 GLY A N 1
ATOM 1608 C CA . GLY A 1 205 ? 9.029 1.250 -15.140 1.00 95.56 205 GLY A CA 1
ATOM 1609 C C . GLY A 1 205 ? 9.907 1.360 -16.386 1.00 95.56 205 GLY A C 1
ATOM 1610 O O . GLY A 1 205 ? 9.760 2.301 -17.163 1.00 95.56 205 GLY A O 1
ATOM 1611 N N . ILE A 1 206 ? 10.760 0.364 -16.627 1.00 95.00 206 ILE A N 1
ATOM 1612 C CA . ILE A 1 206 ? 11.619 0.286 -17.814 1.00 95.00 206 ILE A CA 1
ATOM 1613 C C . ILE A 1 206 ? 10.778 0.088 -19.077 1.00 95.00 206 ILE A C 1
ATOM 1615 O O . ILE A 1 206 ? 11.001 0.785 -20.065 1.00 95.00 206 ILE A O 1
ATOM 1619 N N . GLY A 1 207 ? 9.761 -0.780 -19.054 1.00 94.06 207 GLY A N 1
ATOM 1620 C CA . GLY A 1 207 ? 8.866 -0.973 -20.199 1.00 94.06 207 GLY A CA 1
ATOM 1621 C C . GLY A 1 207 ? 8.232 0.338 -20.686 1.00 94.06 207 GLY A C 1
ATOM 1622 O O . GLY A 1 207 ? 8.179 0.598 -21.888 1.00 94.06 207 GLY A O 1
ATOM 1623 N N . ARG A 1 208 ? 7.839 1.227 -19.763 1.00 92.44 208 ARG A N 1
ATOM 1624 C CA . ARG A 1 208 ? 7.313 2.565 -20.099 1.00 92.44 208 ARG A CA 1
ATOM 1625 C C . ARG A 1 208 ? 8.345 3.482 -20.759 1.00 92.44 208 ARG A C 1
ATOM 1627 O O . ARG A 1 208 ? 7.972 4.285 -21.611 1.00 92.44 208 ARG A O 1
ATOM 1634 N N . VAL A 1 209 ? 9.621 3.367 -20.396 1.00 91.38 209 VAL A N 1
ATOM 1635 C CA . VAL A 1 209 ? 10.725 4.134 -21.005 1.00 91.38 209 VAL A CA 1
ATOM 1636 C C . VAL A 1 209 ? 10.997 3.672 -22.440 1.00 91.38 209 VAL A C 1
ATOM 1638 O O . VAL A 1 209 ? 11.213 4.492 -23.344 1.00 91.38 209 VAL A O 1
ATOM 1641 N N . LEU A 1 210 ? 10.965 2.356 -22.657 1.00 89.94 210 LEU A N 1
ATOM 1642 C CA . LEU A 1 210 ? 11.248 1.738 -23.953 1.00 89.94 210 LEU A CA 1
ATOM 1643 C C . LEU A 1 210 ? 10.120 1.973 -24.976 1.00 89.94 210 LEU A C 1
ATOM 1645 O O . LEU A 1 210 ? 10.403 2.128 -26.162 1.00 89.94 210 LEU A O 1
ATOM 1649 N N . GLY A 1 211 ? 8.870 2.125 -24.525 1.00 79.50 211 GLY A N 1
ATOM 1650 C CA . GLY A 1 211 ? 7.708 2.433 -25.367 1.00 79.50 211 GLY A CA 1
ATOM 1651 C C . GLY A 1 211 ? 6.968 1.191 -25.886 1.00 79.50 211 GLY A C 1
ATOM 1652 O O . GLY A 1 211 ? 7.350 0.056 -25.627 1.00 79.50 211 GLY A O 1
ATOM 1653 N N . THR A 1 212 ? 5.885 1.399 -26.644 1.00 57.06 212 THR A N 1
ATOM 1654 C CA . THR A 1 212 ? 4.930 0.357 -27.091 1.00 57.06 212 THR A CA 1
ATOM 1655 C C . THR A 1 212 ? 5.453 -0.639 -28.140 1.00 57.06 212 THR A C 1
ATOM 1657 O O . THR A 1 212 ? 4.675 -1.465 -28.605 1.00 57.06 212 THR A O 1
ATOM 1660 N N . CYS A 1 213 ? 6.732 -0.582 -28.529 1.00 45.44 213 CYS A N 1
ATOM 1661 C CA . CYS A 1 213 ? 7.356 -1.599 -29.393 1.00 45.44 213 CYS A CA 1
ATOM 1662 C C . CYS A 1 213 ? 8.101 -2.694 -28.610 1.00 45.44 213 CYS A C 1
ATOM 1664 O O . CYS A 1 213 ? 8.547 -3.663 -29.219 1.00 45.44 213 CYS A O 1
ATOM 1666 N N . GLY A 1 214 ? 8.227 -2.571 -27.285 1.00 42.41 214 GLY A N 1
ATOM 1667 C CA . GLY A 1 214 ? 8.751 -3.638 -26.438 1.00 42.41 214 GLY A CA 1
ATOM 1668 C C . GLY A 1 214 ? 7.612 -4.492 -25.894 1.00 42.41 214 GLY A C 1
ATOM 1669 O O . GLY A 1 214 ? 6.939 -4.081 -24.950 1.00 42.41 214 GLY A O 1
ATOM 1670 N N . GLU A 1 215 ? 7.386 -5.677 -26.462 1.00 40.56 215 GLU A N 1
ATOM 1671 C CA . GLU A 1 215 ? 6.573 -6.692 -25.787 1.00 40.56 215 GLU A CA 1
ATOM 1672 C C . GLU A 1 215 ? 7.304 -7.131 -24.512 1.00 40.56 215 GLU A C 1
ATOM 1674 O O . GLU A 1 215 ? 8.290 -7.869 -24.553 1.00 40.56 215 GLU A O 1
ATOM 1679 N N . SER A 1 216 ? 6.833 -6.667 -23.355 1.00 43.56 216 SER A N 1
ATOM 168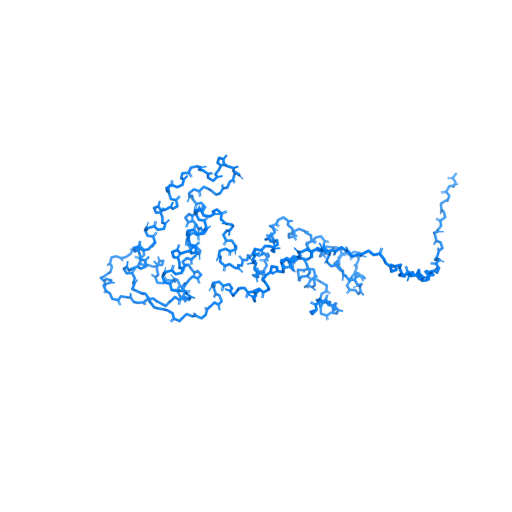0 C CA . SER A 1 216 ? 7.220 -7.242 -22.073 1.00 43.56 216 SER A CA 1
ATOM 1681 C C . SER A 1 216 ? 6.446 -8.546 -21.876 1.00 43.56 216 SER A C 1
ATOM 1683 O O . SER A 1 216 ? 5.281 -8.560 -21.482 1.00 43.56 216 SER A O 1
ATOM 1685 N N . LEU A 1 217 ? 7.099 -9.669 -22.178 1.00 43.12 217 LEU A N 1
ATOM 1686 C CA . LEU A 1 217 ? 6.597 -11.003 -21.852 1.00 43.12 217 LEU A CA 1
ATOM 1687 C C . LEU A 1 217 ? 6.545 -11.166 -20.326 1.00 43.12 217 LEU A C 1
ATOM 1689 O O . LEU A 1 217 ? 7.546 -11.466 -19.679 1.00 43.12 217 LEU A O 1
ATOM 1693 N N . GLN A 1 218 ? 5.363 -10.961 -19.751 1.00 43.91 218 GLN A N 1
ATOM 1694 C CA . GLN A 1 218 ? 5.025 -11.465 -18.422 1.00 43.91 218 GLN A CA 1
ATOM 1695 C C . GLN A 1 218 ? 4.739 -12.976 -18.557 1.00 43.91 218 GLN A C 1
ATOM 1697 O O . GLN A 1 218 ? 3.975 -13.355 -19.451 1.00 43.91 218 GLN A O 1
ATOM 1702 N N . PRO A 1 219 ? 5.328 -13.861 -17.732 1.00 35.62 219 PRO A N 1
ATOM 1703 C CA . PRO A 1 219 ? 4.916 -15.260 -17.700 1.00 35.62 219 PRO A CA 1
ATOM 1704 C C . PRO A 1 219 ? 3.473 -15.365 -17.176 1.00 35.62 219 PRO A C 1
ATOM 1706 O O . PRO A 1 219 ? 3.140 -14.767 -16.154 1.00 35.62 219 PRO A O 1
ATOM 1709 N N . ILE A 1 220 ? 2.637 -16.092 -17.926 1.00 39.47 220 ILE A N 1
ATOM 1710 C CA . ILE A 1 220 ? 1.232 -16.428 -17.621 1.00 39.47 220 ILE A CA 1
ATOM 1711 C C . ILE A 1 220 ? 1.173 -17.420 -16.455 1.00 39.47 220 ILE A C 1
ATOM 1713 O O . ILE A 1 220 ? 2.000 -18.362 -16.463 1.00 39.47 220 ILE A O 1
#

Mean predicted aligned error: 12.38 Å

Sequence (220 aa):
MRLGFPRPSLSTFSPILFHANPGRPNTCSSKCLIQSKPQTPLFLRPPTHSVTLSDLLKWQNWAKTLASSVGSNFIDADNGPDTILLHRELNWLIEDALENPKPLLTQLGTDCNDEGMVMNLRAELGDLYELWKRRIEGRRPFQYVVGCEHWRDLVLSVEEGVLIPRPETELIVDLVTDLVKGDHGELREGLWADLGTGSGALAIGIGRVLGTCGESLQPI